Protein AF-A0AAD9D9K3-F1 (afdb_monomer)

Sequence (260 aa):
MKSMFNKASSFNGDISSWNTSAVTDMSYMFFGASTFNQDLSKWNTSAVTTMRAMFDEASSFDGKISSWNTSAVTDMSWMFYNASSFAQEDLSRWDTSAVKTMVSMFNEASSFDGDISSWNTSAVTDMRWMFYGALSFAQEDLSRWDTSSVTTMYAMFNKASSFDGNISSWNTSAVTDMNGMFEKASSFNQEGVLKWDISAVIDMKDMFKGAALFNQDLCAWKDKFPYSNATDIFVDSGCTFQGDPQIGQGRPFCASSCTK

Foldseek 3Di:
DALCCQLVCCDADDPCPDAQQQPAELASPCANVQQHAEANLNYACQNHAELHLNCQNVQQYQHDDLNYECQNYAYLANNCHNNQNHAAAENLSYACQNHAEQHLNCQNVQNYAHDPLNYECQNYAEQASNCHNNCNHAAAENLNYECQNHAELHLNCQLVQNYAHDPLNYECQNYAYQASNCQLVQCHADQSCLNYDLQNHQACDSNCALNAAHQYQNLSCLVRDNQVHHAQPQHNYVQPDRHDDDPPPQDTPSDPGSDD

Structure (mmCIF, N/CA/C/O backbone):
data_AF-A0AAD9D9K3-F1
#
_entry.id   AF-A0AAD9D9K3-F1
#
loop_
_atom_site.group_PDB
_atom_site.id
_atom_site.type_symbol
_atom_site.label_atom_id
_atom_site.label_alt_id
_atom_site.label_comp_id
_atom_site.label_asym_id
_atom_site.label_entity_id
_atom_site.label_seq_id
_atom_site.pdbx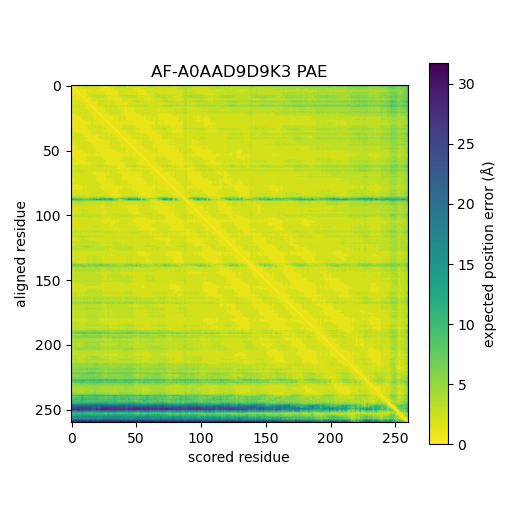_PDB_ins_code
_atom_site.Cartn_x
_atom_site.Cartn_y
_atom_site.Cartn_z
_atom_site.occupancy
_atom_site.B_iso_or_equiv
_atom_site.auth_seq_id
_atom_site.auth_comp_id
_atom_site.auth_asym_id
_atom_site.auth_atom_id
_atom_site.pdbx_PDB_model_num
ATOM 1 N N . MET A 1 1 ? 11.644 -10.575 -19.224 1.00 96.19 1 MET A N 1
ATOM 2 C CA . MET A 1 1 ? 12.944 -10.179 -18.642 1.00 96.19 1 MET A CA 1
ATOM 3 C C . MET A 1 1 ? 13.021 -10.564 -17.160 1.00 96.19 1 MET A C 1
ATOM 5 O O . MET A 1 1 ? 13.551 -9.817 -16.348 1.00 96.19 1 MET A O 1
ATOM 9 N N . LYS A 1 2 ? 12.540 -11.760 -16.800 1.00 98.06 2 LYS A N 1
ATOM 10 C CA . LYS A 1 2 ? 12.557 -12.250 -15.420 1.00 98.06 2 LYS A CA 1
ATOM 11 C C . LYS A 1 2 ? 13.991 -12.411 -14.905 1.00 98.06 2 LYS A C 1
ATOM 13 O O . LYS A 1 2 ? 14.821 -12.989 -15.603 1.00 98.06 2 LYS A O 1
ATOM 18 N N . SER A 1 3 ? 14.256 -11.926 -13.693 1.00 98.50 3 SER A N 1
ATOM 19 C CA . SER A 1 3 ? 15.516 -12.114 -12.952 1.00 98.50 3 SER A CA 1
ATOM 20 C C . SER A 1 3 ? 16.805 -11.642 -13.647 1.00 98.50 3 SER A C 1
ATOM 22 O O . SER A 1 3 ? 17.888 -12.076 -13.263 1.00 98.50 3 SER A O 1
ATOM 24 N N . MET A 1 4 ? 16.726 -10.771 -14.657 1.00 98.19 4 MET A N 1
ATOM 25 C CA . MET A 1 4 ? 17.865 -10.452 -15.532 1.00 98.19 4 MET A CA 1
ATOM 26 C C . MET A 1 4 ? 19.082 -9.848 -14.809 1.00 98.19 4 MET A C 1
ATOM 28 O O . MET A 1 4 ? 20.213 -10.177 -15.155 1.00 98.19 4 MET A O 1
ATOM 32 N N . PHE A 1 5 ? 18.851 -9.003 -13.803 1.00 98.38 5 PHE A N 1
ATOM 33 C CA . PHE A 1 5 ? 19.865 -8.355 -12.963 1.00 98.38 5 PHE A CA 1
ATOM 34 C C . PHE A 1 5 ? 19.717 -8.745 -11.484 1.00 98.38 5 PHE A C 1
ATOM 36 O O . PHE A 1 5 ? 20.091 -7.987 -10.589 1.00 98.38 5 PHE A O 1
ATOM 43 N N . ASN A 1 6 ? 19.178 -9.936 -11.211 1.00 98.38 6 ASN A N 1
ATOM 44 C CA . ASN A 1 6 ? 19.013 -10.435 -9.849 1.00 98.38 6 ASN A CA 1
ATOM 45 C C . ASN A 1 6 ? 20.373 -10.504 -9.126 1.00 98.38 6 ASN A C 1
ATOM 47 O O . ASN A 1 6 ? 21.318 -11.124 -9.617 1.00 98.38 6 ASN A O 1
ATOM 51 N N . LYS A 1 7 ? 20.458 -9.850 -7.965 1.00 98.44 7 LYS A N 1
ATOM 52 C CA . LYS A 1 7 ? 21.636 -9.677 -7.105 1.00 98.44 7 LYS A CA 1
ATOM 53 C C . LYS A 1 7 ? 22.836 -9.042 -7.804 1.00 98.44 7 LYS A C 1
ATOM 55 O O . LYS A 1 7 ? 23.962 -9.148 -7.317 1.00 98.44 7 LYS A O 1
ATOM 60 N N . ALA A 1 8 ? 22.620 -8.342 -8.918 1.00 98.50 8 ALA A N 1
ATOM 61 C CA . ALA A 1 8 ? 23.649 -7.539 -9.561 1.00 98.50 8 ALA A CA 1
ATOM 62 C C . ALA A 1 8 ? 23.832 -6.224 -8.781 1.00 98.50 8 ALA A C 1
ATOM 64 O O . ALA A 1 8 ? 23.497 -5.147 -9.263 1.00 98.50 8 ALA A O 1
ATOM 65 N N . SER A 1 9 ? 24.338 -6.318 -7.549 1.00 98.06 9 SER A N 1
ATOM 66 C CA . SER A 1 9 ? 24.329 -5.233 -6.555 1.00 98.06 9 SER A CA 1
ATOM 67 C C . SER A 1 9 ? 25.019 -3.946 -7.006 1.00 98.06 9 SER A C 1
ATOM 69 O O . SER A 1 9 ? 24.643 -2.876 -6.539 1.00 98.06 9 SER A O 1
ATOM 71 N N . SER A 1 10 ? 25.995 -4.043 -7.916 1.00 98.31 10 SER A N 1
ATOM 72 C CA . SER A 1 10 ? 26.726 -2.909 -8.507 1.00 98.31 10 SER A CA 1
ATOM 73 C C . SER A 1 10 ? 26.206 -2.472 -9.883 1.00 98.31 10 SER A C 1
ATOM 75 O O . SER A 1 10 ? 26.813 -1.614 -10.525 1.00 98.31 10 SER A O 1
ATOM 77 N N . PHE A 1 11 ? 25.142 -3.094 -10.400 1.00 98.38 11 PHE A N 1
ATOM 78 C CA . PHE A 1 11 ? 24.604 -2.746 -11.709 1.00 98.38 11 PHE A CA 1
ATOM 79 C C . PHE A 1 11 ? 23.883 -1.395 -11.654 1.00 98.38 11 PHE A C 1
ATOM 81 O O . PHE A 1 11 ? 22.986 -1.181 -10.844 1.00 98.38 11 PHE A O 1
ATOM 88 N N . ASN A 1 12 ? 24.275 -0.488 -12.547 1.00 98.25 12 ASN A N 1
ATOM 89 C CA . ASN A 1 12 ? 23.604 0.790 -12.783 1.00 98.25 12 ASN A CA 1
ATOM 90 C C . ASN A 1 12 ? 23.826 1.262 -14.235 1.00 98.25 12 ASN A C 1
ATOM 92 O O . ASN A 1 12 ? 24.044 2.441 -14.496 1.00 98.25 12 ASN A O 1
ATOM 96 N N . GLY A 1 13 ? 23.900 0.315 -15.176 1.00 97.75 13 GLY A N 1
ATOM 97 C CA . GLY A 1 13 ? 24.132 0.627 -16.587 1.00 97.75 13 GLY A CA 1
ATOM 98 C C . GLY A 1 13 ? 22.883 1.208 -17.246 1.00 97.75 13 GLY A C 1
ATOM 99 O O . GLY A 1 13 ? 21.774 0.782 -16.932 1.00 97.75 13 GLY A O 1
ATOM 100 N N . ASP A 1 14 ? 23.064 2.140 -18.183 1.00 97.56 14 ASP A N 1
ATOM 101 C CA . ASP A 1 14 ? 21.954 2.712 -18.950 1.00 97.56 14 ASP A CA 1
ATOM 102 C C . ASP A 1 14 ? 21.282 1.642 -19.827 1.00 97.56 14 ASP A C 1
ATOM 104 O O . ASP A 1 14 ? 21.901 1.013 -20.689 1.00 97.56 14 ASP A O 1
ATOM 108 N N . ILE A 1 15 ? 19.986 1.457 -19.590 1.00 97.88 15 ILE A N 1
ATOM 109 C CA . ILE A 1 15 ? 19.092 0.537 -20.304 1.00 97.88 15 ILE A CA 1
ATOM 110 C C . ILE A 1 15 ? 17.822 1.250 -20.789 1.00 97.88 15 ILE A C 1
ATOM 112 O O . ILE A 1 15 ? 16.848 0.612 -21.196 1.00 97.88 15 ILE A O 1
ATOM 116 N N . SER A 1 16 ? 17.820 2.584 -20.776 1.00 96.19 16 SER A N 1
ATOM 117 C CA . SER A 1 16 ? 16.665 3.415 -21.137 1.00 96.19 16 SER A CA 1
ATOM 118 C C . SER A 1 16 ? 16.226 3.240 -22.599 1.00 96.19 16 SER A C 1
ATOM 120 O O . SER A 1 16 ? 15.086 3.544 -22.948 1.00 96.19 16 SER A O 1
ATOM 122 N N . SER A 1 17 ? 17.116 2.736 -23.462 1.00 97.12 17 SER A N 1
ATOM 123 C CA . SER A 1 17 ? 16.888 2.523 -24.900 1.00 97.12 17 SER A CA 1
ATOM 124 C C . SER A 1 17 ? 16.390 1.123 -25.271 1.00 97.12 17 SER A C 1
ATOM 126 O O . SER A 1 17 ? 16.149 0.846 -26.448 1.00 97.12 17 SER A O 1
ATOM 128 N N . TRP A 1 18 ? 16.249 0.219 -24.302 1.00 98.19 18 TRP A N 1
ATOM 129 C CA . TRP A 1 18 ? 15.828 -1.151 -24.578 1.00 98.19 18 TRP A CA 1
ATOM 130 C C . TRP A 1 18 ? 14.388 -1.215 -25.092 1.00 98.19 18 TRP A C 1
ATOM 132 O O . TRP A 1 18 ? 13.487 -0.560 -24.571 1.00 98.19 18 TRP A O 1
ATOM 142 N N . ASN A 1 19 ? 14.150 -2.068 -26.091 1.00 98.25 19 ASN A N 1
ATOM 143 C CA . ASN A 1 19 ? 12.798 -2.362 -26.550 1.00 98.25 19 ASN A CA 1
ATOM 144 C C . ASN A 1 19 ? 12.145 -3.407 -25.633 1.00 98.25 19 ASN A C 1
ATOM 146 O O . ASN A 1 19 ? 12.460 -4.595 -25.710 1.00 98.25 19 ASN A O 1
ATOM 150 N N . THR A 1 20 ? 11.208 -2.963 -24.796 1.00 98.50 20 THR A N 1
ATOM 151 C CA . THR A 1 20 ? 10.484 -3.807 -23.831 1.00 98.50 20 THR A CA 1
ATOM 152 C C . THR A 1 20 ? 9.063 -4.184 -24.263 1.00 98.50 20 THR A C 1
ATOM 154 O O . THR A 1 20 ? 8.382 -4.898 -23.537 1.00 98.50 20 THR A O 1
ATOM 157 N N . SER A 1 21 ? 8.630 -3.803 -25.473 1.00 98.44 21 SER A N 1
ATOM 158 C CA . SER A 1 21 ? 7.233 -3.950 -25.935 1.00 98.44 21 SER A CA 1
ATOM 159 C C . SER A 1 21 ? 6.679 -5.382 -25.960 1.00 98.44 21 SER A C 1
ATOM 161 O O . SER A 1 21 ? 5.469 -5.563 -25.880 1.00 98.44 21 SER A O 1
ATOM 163 N N . ALA A 1 22 ? 7.544 -6.395 -26.065 1.00 98.50 22 ALA A N 1
ATOM 164 C CA . ALA A 1 22 ? 7.155 -7.808 -26.067 1.00 98.50 22 ALA A CA 1
ATOM 165 C C . ALA A 1 22 ? 7.330 -8.494 -24.698 1.00 98.50 22 ALA A C 1
ATOM 167 O O . ALA A 1 22 ? 7.137 -9.704 -24.579 1.00 98.50 22 ALA A O 1
ATOM 168 N N . VAL A 1 23 ? 7.762 -7.760 -23.670 1.00 98.75 23 VAL A N 1
ATOM 169 C CA . VAL A 1 23 ? 8.043 -8.330 -22.352 1.00 98.75 23 VAL A CA 1
ATOM 170 C C . VAL A 1 23 ? 6.742 -8.511 -21.584 1.00 98.75 23 VAL A C 1
ATOM 172 O O . VAL A 1 23 ? 6.029 -7.547 -21.338 1.00 98.75 23 VAL A O 1
ATOM 175 N N . THR A 1 24 ? 6.476 -9.744 -21.157 1.00 98.69 24 THR A N 1
ATOM 176 C CA . THR A 1 24 ? 5.296 -10.085 -20.347 1.00 98.69 24 THR A CA 1
ATOM 177 C C . THR A 1 24 ? 5.617 -10.304 -18.867 1.00 98.69 24 THR A C 1
ATOM 179 O O . THR A 1 24 ? 4.770 -10.093 -18.009 1.00 98.69 24 THR A O 1
ATOM 182 N N . ASP A 1 25 ? 6.852 -10.682 -18.537 1.00 98.88 25 ASP A N 1
ATOM 183 C CA . ASP A 1 25 ? 7.286 -10.977 -17.166 1.00 98.88 25 ASP A CA 1
ATOM 184 C C . ASP A 1 25 ? 8.545 -10.169 -16.821 1.00 98.88 25 ASP A C 1
ATOM 186 O O . ASP A 1 25 ? 9.600 -10.347 -17.452 1.00 98.88 25 ASP A O 1
ATOM 190 N N . MET A 1 26 ? 8.427 -9.276 -15.834 1.00 98.81 26 MET A N 1
ATOM 191 C CA . MET A 1 26 ? 9.526 -8.482 -15.265 1.00 98.81 26 MET A CA 1
ATOM 192 C C . MET A 1 26 ? 9.857 -8.885 -13.820 1.00 98.81 26 MET A C 1
ATOM 194 O O . MET A 1 26 ? 10.595 -8.181 -13.130 1.00 98.81 26 MET A O 1
ATOM 198 N N . SER A 1 27 ? 9.350 -10.031 -13.356 1.00 98.88 27 SER A N 1
ATOM 199 C CA . SER A 1 27 ? 9.531 -10.467 -11.974 1.00 98.88 27 SER A CA 1
ATOM 200 C C . SER A 1 27 ? 11.010 -10.566 -11.613 1.00 98.88 27 SER A C 1
ATOM 202 O O . SER A 1 27 ? 11.812 -11.109 -12.382 1.00 98.88 27 SER A O 1
ATOM 204 N N . TYR A 1 28 ? 11.374 -10.094 -10.422 1.00 98.88 28 TYR A N 1
ATOM 205 C CA . TYR A 1 28 ? 12.732 -10.158 -9.875 1.00 98.88 28 TYR A CA 1
ATOM 206 C C . TYR A 1 28 ? 13.821 -9.502 -10.739 1.00 98.88 28 TYR A C 1
ATOM 208 O O . TYR A 1 28 ? 14.999 -9.800 -10.531 1.00 98.88 28 TYR A O 1
ATOM 216 N N . MET A 1 29 ? 13.471 -8.681 -11.740 1.00 98.75 29 MET A N 1
ATOM 217 C CA . MET A 1 29 ? 14.437 -8.193 -12.731 1.00 98.75 29 MET A CA 1
ATOM 218 C C . MET A 1 29 ? 15.617 -7.460 -12.088 1.00 98.75 29 MET A C 1
ATOM 220 O O . MET A 1 29 ? 16.742 -7.717 -12.502 1.00 98.75 29 MET A O 1
ATOM 224 N N . PHE A 1 30 ? 15.372 -6.638 -11.066 1.00 98.88 30 PHE A N 1
ATOM 225 C CA . PHE A 1 30 ? 16.373 -5.882 -10.305 1.00 98.88 30 PHE A CA 1
ATOM 226 C C . PHE A 1 30 ? 16.404 -6.269 -8.821 1.00 98.88 30 PHE A C 1
ATOM 228 O O . PHE A 1 30 ? 16.898 -5.498 -8.003 1.00 98.88 30 PHE A O 1
ATOM 235 N N . PHE A 1 31 ? 15.909 -7.463 -8.470 1.00 98.81 31 PHE A N 1
ATOM 236 C CA . PHE A 1 31 ? 15.956 -7.964 -7.093 1.00 98.81 31 PHE A CA 1
ATOM 237 C C . PHE A 1 31 ? 17.394 -7.874 -6.557 1.00 98.81 31 PHE A C 1
ATOM 239 O O . PHE A 1 31 ? 18.284 -8.464 -7.164 1.00 98.81 31 PHE A O 1
ATOM 246 N N . GLY A 1 32 ? 17.651 -7.155 -5.466 1.00 98.75 32 GLY A N 1
ATOM 247 C CA . GLY A 1 32 ? 18.980 -6.984 -4.869 1.00 98.75 32 GLY A CA 1
ATOM 248 C C . GLY A 1 32 ? 19.992 -6.203 -5.723 1.00 98.75 32 GLY A C 1
ATOM 249 O O . GLY A 1 32 ? 21.194 -6.255 -5.449 1.00 98.75 32 GLY A O 1
ATOM 250 N N . ALA A 1 33 ? 19.558 -5.495 -6.772 1.00 98.62 33 ALA A N 1
ATOM 251 C CA . ALA A 1 33 ? 20.408 -4.589 -7.547 1.00 98.62 33 ALA A CA 1
ATOM 252 C C . ALA A 1 33 ? 20.551 -3.244 -6.811 1.00 98.62 33 ALA A C 1
ATOM 254 O O . ALA A 1 33 ? 20.061 -2.210 -7.257 1.00 98.62 33 ALA A O 1
ATOM 255 N N . SER A 1 34 ? 21.206 -3.271 -5.648 1.00 98.38 34 SER A N 1
ATOM 256 C CA . SER A 1 34 ? 21.187 -2.192 -4.649 1.00 98.38 34 SER A CA 1
ATOM 257 C C . SER A 1 34 ? 21.565 -0.797 -5.162 1.00 98.38 34 SER A C 1
ATOM 259 O O . SER A 1 34 ? 21.052 0.180 -4.630 1.00 98.38 34 SER A O 1
ATOM 261 N N . THR A 1 35 ? 22.434 -0.681 -6.178 1.00 98.56 35 THR A N 1
ATOM 262 C CA . THR A 1 35 ? 22.858 0.615 -6.753 1.00 98.56 35 THR A CA 1
ATOM 263 C C . THR A 1 35 ? 22.043 1.073 -7.963 1.00 98.56 35 THR A C 1
ATOM 265 O O . THR A 1 35 ? 22.339 2.127 -8.527 1.00 98.56 35 THR A O 1
ATOM 268 N N . PHE A 1 36 ? 21.091 0.269 -8.437 1.00 98.69 36 PHE A N 1
ATOM 269 C CA . PHE A 1 36 ? 20.372 0.550 -9.674 1.00 98.69 36 PHE A CA 1
ATOM 270 C C . PHE A 1 36 ? 19.420 1.739 -9.498 1.00 98.69 36 PHE A C 1
ATOM 272 O O . PHE A 1 36 ? 18.542 1.707 -8.643 1.00 98.69 36 PHE A O 1
ATOM 279 N N . ASN A 1 37 ? 19.578 2.779 -10.321 1.00 98.44 37 ASN A N 1
ATOM 280 C CA . ASN A 1 37 ? 18.745 3.983 -10.278 1.00 98.44 37 ASN A CA 1
ATOM 281 C C . ASN A 1 37 ? 18.664 4.672 -11.654 1.00 98.44 37 ASN A C 1
ATOM 283 O O . ASN A 1 37 ? 19.085 5.817 -11.827 1.00 98.44 37 ASN A O 1
ATOM 287 N N . GLN A 1 38 ? 18.211 3.941 -12.673 1.00 97.94 38 GLN A N 1
ATOM 288 C CA . GLN A 1 38 ? 18.092 4.471 -14.035 1.00 97.94 38 GLN A CA 1
ATOM 289 C C . GLN A 1 38 ? 16.681 4.983 -14.337 1.00 97.94 38 GLN A C 1
ATOM 291 O O . GLN A 1 38 ? 15.695 4.474 -13.811 1.00 97.94 38 GLN A O 1
ATOM 296 N N . ASP A 1 39 ? 16.583 5.954 -15.249 1.00 97.56 39 ASP A N 1
ATOM 297 C CA . ASP A 1 39 ? 15.311 6.409 -15.818 1.00 97.56 39 ASP A CA 1
ATOM 298 C C . ASP A 1 39 ? 14.732 5.332 -16.754 1.00 97.56 39 ASP A C 1
ATOM 300 O O . ASP A 1 39 ? 15.344 4.969 -17.764 1.00 97.56 39 ASP A O 1
ATOM 304 N N . LEU A 1 40 ? 13.536 4.835 -16.422 1.00 97.88 40 LEU A N 1
ATOM 305 C CA . LEU A 1 40 ? 12.828 3.793 -17.168 1.00 97.88 40 LEU A CA 1
ATOM 306 C C . LEU A 1 40 ? 11.550 4.313 -17.842 1.00 97.88 40 LEU A C 1
ATOM 308 O O . LEU A 1 40 ? 10.724 3.524 -18.306 1.00 97.88 40 LEU A O 1
ATOM 312 N N . SER A 1 41 ? 11.388 5.633 -17.953 1.00 97.31 41 SER A N 1
ATOM 313 C CA . SER A 1 41 ? 10.173 6.270 -18.478 1.00 97.31 41 SER A CA 1
ATOM 314 C C . SER A 1 41 ? 9.874 5.936 -19.945 1.00 97.31 41 SER A C 1
ATOM 316 O O . SER A 1 41 ? 8.731 6.062 -20.391 1.00 97.31 41 SER A O 1
ATOM 318 N N . LYS A 1 42 ? 10.890 5.498 -20.702 1.00 98.31 42 LYS A N 1
ATOM 319 C CA . LYS A 1 42 ? 10.789 5.103 -22.119 1.00 98.31 42 LYS A CA 1
ATOM 320 C C . LYS A 1 42 ? 10.381 3.646 -22.330 1.00 98.31 42 LYS A C 1
ATOM 322 O O . LYS A 1 42 ? 10.148 3.243 -23.470 1.00 98.31 42 LYS A O 1
ATOM 327 N N . TRP A 1 43 ? 10.332 2.840 -21.274 1.00 98.56 43 TRP A N 1
ATOM 328 C CA . TRP A 1 43 ? 9.961 1.438 -21.399 1.00 98.56 43 TRP A CA 1
ATOM 329 C C . TRP A 1 43 ? 8.475 1.286 -21.718 1.00 98.56 43 TRP A C 1
ATOM 331 O O . TRP A 1 43 ? 7.619 1.943 -21.132 1.00 98.56 43 TRP A O 1
ATOM 341 N N . ASN A 1 44 ? 8.165 0.372 -22.636 1.00 98.62 44 ASN A N 1
ATOM 342 C CA . ASN A 1 44 ? 6.797 -0.021 -22.930 1.00 98.62 44 ASN A CA 1
ATOM 343 C C . ASN A 1 44 ? 6.424 -1.243 -22.084 1.00 98.62 44 ASN A C 1
ATOM 345 O O . ASN A 1 44 ? 6.845 -2.358 -22.380 1.00 98.62 44 ASN A O 1
ATOM 349 N N . THR A 1 45 ? 5.604 -1.024 -21.058 1.00 98.69 45 THR A N 1
ATOM 350 C CA . THR A 1 45 ? 5.139 -2.066 -20.131 1.00 98.69 45 THR A CA 1
ATOM 351 C C . THR A 1 45 ? 3.742 -2.602 -20.456 1.00 98.69 45 THR A C 1
ATOM 353 O O . THR A 1 45 ? 3.225 -3.414 -19.701 1.00 98.69 45 THR A O 1
ATOM 356 N N . SER A 1 46 ? 3.123 -2.197 -21.572 1.00 98.69 46 SER A N 1
ATOM 357 C CA . SER A 1 46 ? 1.718 -2.539 -21.881 1.00 98.69 46 SER A CA 1
ATOM 358 C C . SER A 1 46 ? 1.431 -4.041 -22.012 1.00 98.69 46 SER A C 1
ATOM 360 O O . SER A 1 46 ? 0.287 -4.455 -21.851 1.00 98.69 46 SER A O 1
ATOM 362 N N . ALA A 1 47 ? 2.453 -4.857 -22.287 1.00 98.75 47 ALA A N 1
ATOM 363 C CA . ALA A 1 47 ? 2.347 -6.314 -22.354 1.00 98.75 47 ALA A CA 1
ATOM 364 C C . ALA A 1 47 ? 2.693 -7.022 -21.028 1.00 98.75 47 ALA A C 1
ATOM 366 O O . ALA A 1 47 ? 2.531 -8.239 -20.933 1.00 98.75 47 ALA A O 1
ATOM 367 N N . VAL A 1 48 ? 3.189 -6.297 -20.019 1.00 98.88 48 VAL A N 1
ATOM 368 C CA . VAL A 1 48 ? 3.674 -6.875 -18.760 1.00 98.88 48 VAL A CA 1
ATOM 369 C C . VAL A 1 48 ? 2.495 -7.316 -17.902 1.00 98.88 48 VAL A C 1
ATOM 371 O O . VAL A 1 48 ? 1.632 -6.518 -17.556 1.00 98.88 48 VAL A O 1
ATOM 374 N N . THR A 1 49 ? 2.488 -8.588 -17.512 1.00 98.75 49 THR A N 1
ATOM 375 C CA . THR A 1 49 ? 1.444 -9.192 -16.677 1.00 98.75 49 THR A CA 1
ATOM 376 C C . THR A 1 49 ? 1.869 -9.388 -15.223 1.00 98.75 49 THR A C 1
ATOM 378 O O . THR A 1 49 ? 1.021 -9.620 -14.360 1.00 98.75 49 THR A O 1
ATOM 381 N N . THR A 1 50 ? 3.169 -9.310 -14.922 1.00 98.75 50 THR A N 1
ATOM 382 C CA . THR A 1 50 ? 3.698 -9.420 -13.555 1.00 98.75 50 THR A CA 1
ATOM 383 C C . THR A 1 50 ? 4.959 -8.576 -13.355 1.00 98.75 50 THR A C 1
ATOM 385 O O . THR A 1 50 ? 5.867 -8.568 -14.193 1.00 98.75 50 THR A O 1
ATOM 388 N N . MET A 1 51 ? 4.991 -7.870 -12.222 1.00 98.81 51 MET A N 1
ATOM 389 C CA . MET A 1 51 ? 6.106 -7.041 -11.745 1.00 98.81 51 MET A CA 1
ATOM 390 C C . MET A 1 51 ? 6.579 -7.495 -10.353 1.00 98.81 51 MET A C 1
ATOM 392 O O . MET A 1 51 ? 7.203 -6.736 -9.611 1.00 98.81 51 MET A O 1
ATOM 396 N N . ARG A 1 52 ? 6.281 -8.750 -9.992 1.00 98.88 52 ARG A N 1
ATOM 397 C CA . ARG A 1 52 ? 6.572 -9.324 -8.676 1.00 98.88 52 ARG A CA 1
ATOM 398 C C . ARG A 1 52 ? 8.042 -9.134 -8.299 1.00 98.88 52 ARG A C 1
ATOM 400 O O . ARG A 1 52 ? 8.925 -9.606 -9.016 1.00 98.88 52 ARG A O 1
ATOM 407 N N . ALA A 1 53 ? 8.297 -8.501 -7.156 1.00 98.88 53 ALA A N 1
ATOM 408 C CA . ALA A 1 53 ? 9.642 -8.277 -6.622 1.00 98.88 53 ALA A CA 1
ATOM 409 C C . ALA A 1 53 ? 10.626 -7.626 -7.617 1.00 98.88 53 ALA A C 1
ATOM 411 O O . ALA A 1 53 ? 11.823 -7.909 -7.588 1.00 98.88 53 ALA A O 1
ATOM 412 N N . MET A 1 54 ? 10.138 -6.810 -8.561 1.00 98.88 54 MET A N 1
ATOM 413 C CA . MET A 1 54 ? 10.981 -6.249 -9.620 1.00 98.88 54 MET A CA 1
ATOM 414 C C . MET A 1 54 ? 12.131 -5.395 -9.069 1.00 98.88 54 MET A C 1
ATOM 416 O O . MET A 1 54 ? 13.236 -5.526 -9.589 1.00 98.88 54 MET A O 1
ATOM 420 N N . PHE A 1 55 ? 11.887 -4.594 -8.027 1.00 98.88 55 PHE A N 1
ATOM 421 C CA . PHE A 1 55 ? 12.846 -3.706 -7.351 1.00 98.88 55 PHE A CA 1
ATOM 422 C C . PHE A 1 55 ? 13.021 -4.040 -5.863 1.00 98.88 55 PHE A C 1
ATOM 424 O O . PHE A 1 55 ? 13.461 -3.205 -5.077 1.00 98.88 55 PHE A O 1
ATOM 431 N N . ASP A 1 56 ? 12.681 -5.262 -5.472 1.00 98.88 56 ASP A N 1
ATOM 432 C CA . ASP A 1 56 ? 12.912 -5.764 -4.120 1.00 98.88 56 ASP A CA 1
ATOM 433 C C . ASP A 1 56 ? 14.415 -5.682 -3.777 1.00 98.88 56 ASP A C 1
ATOM 435 O O . ASP A 1 56 ? 15.257 -6.068 -4.586 1.00 98.88 56 ASP A O 1
ATOM 439 N N . GLU A 1 57 ? 14.770 -5.111 -2.627 1.00 98.81 57 GLU A N 1
ATOM 440 C CA . GLU A 1 57 ? 16.141 -4.802 -2.188 1.00 98.81 57 GLU A CA 1
ATOM 441 C C . GLU A 1 57 ? 16.949 -3.892 -3.148 1.00 98.81 57 GLU A C 1
ATOM 443 O O . GLU A 1 57 ? 18.168 -3.745 -3.000 1.00 98.81 57 GLU A O 1
ATOM 448 N N . ALA A 1 58 ? 16.314 -3.228 -4.123 1.00 98.62 58 ALA A N 1
ATOM 449 C CA . ALA A 1 58 ? 16.954 -2.204 -4.953 1.00 98.62 58 ALA A CA 1
ATOM 450 C C . ALA A 1 58 ? 17.012 -0.868 -4.188 1.00 98.62 58 ALA A C 1
ATOM 452 O O . ALA A 1 58 ? 16.365 0.113 -4.544 1.00 98.62 58 ALA A O 1
ATOM 453 N N . SER A 1 59 ? 17.780 -0.843 -3.096 1.00 98.50 59 SER A N 1
ATOM 454 C CA . SER A 1 59 ? 17.745 0.205 -2.064 1.00 98.50 59 SER A CA 1
ATOM 455 C C . SER A 1 59 ? 17.912 1.642 -2.569 1.00 98.50 59 SER A C 1
ATOM 457 O O . SER A 1 59 ? 17.359 2.549 -1.956 1.00 98.50 59 SER A O 1
ATOM 459 N N . SER A 1 60 ? 18.669 1.861 -3.653 1.00 98.69 60 SER A N 1
ATOM 460 C CA . SER A 1 60 ? 18.906 3.188 -4.248 1.00 98.69 60 SER A CA 1
ATOM 461 C C . SER A 1 60 ? 17.937 3.566 -5.373 1.00 98.69 60 SER A C 1
ATOM 463 O O . SER A 1 60 ? 18.110 4.628 -5.971 1.00 98.69 60 SER A O 1
ATOM 465 N N . PHE A 1 61 ? 16.970 2.711 -5.712 1.00 98.69 61 PHE A N 1
ATOM 466 C CA . PHE A 1 61 ? 16.094 2.939 -6.853 1.00 98.69 61 PHE A CA 1
ATOM 467 C C . PHE A 1 61 ? 15.071 4.047 -6.578 1.00 98.69 61 PHE A C 1
ATOM 469 O O . PHE A 1 61 ? 14.233 3.921 -5.692 1.00 98.69 61 PHE A O 1
ATOM 476 N N . ASP A 1 62 ? 15.108 5.091 -7.403 1.00 98.38 62 ASP A N 1
ATOM 477 C CA . ASP A 1 62 ? 14.103 6.154 -7.527 1.00 98.38 62 ASP A CA 1
ATOM 478 C C . ASP A 1 62 ? 13.940 6.560 -9.010 1.00 98.38 62 ASP A C 1
ATOM 480 O O . ASP A 1 62 ? 13.755 7.718 -9.394 1.00 98.38 62 ASP A O 1
ATOM 484 N N . GLY A 1 63 ? 14.096 5.576 -9.898 1.00 96.19 63 GLY A N 1
ATOM 485 C CA . GLY A 1 63 ? 14.013 5.780 -11.337 1.00 96.19 63 GLY A CA 1
ATOM 486 C C . GLY A 1 63 ? 12.597 6.153 -11.770 1.00 96.19 63 GLY A C 1
ATOM 487 O O . GLY A 1 63 ? 11.616 5.624 -11.252 1.00 96.19 63 GLY A O 1
ATOM 488 N N . LYS A 1 64 ? 12.472 7.030 -12.773 1.00 97.06 64 LYS A N 1
ATOM 489 C CA . LYS A 1 64 ? 11.163 7.467 -13.288 1.00 97.06 64 LYS A CA 1
ATOM 490 C C . LYS A 1 64 ? 10.385 6.306 -13.907 1.00 97.06 64 LYS A C 1
ATOM 492 O O . LYS A 1 64 ? 10.826 5.731 -14.905 1.00 97.06 64 LYS A O 1
ATOM 497 N N . ILE A 1 65 ? 9.202 6.032 -13.355 1.00 98.12 65 ILE A N 1
ATOM 498 C CA . ILE A 1 65 ? 8.300 4.944 -13.788 1.00 98.12 65 ILE A CA 1
ATOM 499 C C . ILE A 1 65 ? 6.822 5.359 -13.885 1.00 98.12 65 ILE A C 1
ATOM 501 O O . ILE A 1 65 ? 5.964 4.548 -14.237 1.00 98.12 65 ILE A O 1
ATOM 505 N N . SER A 1 66 ? 6.499 6.627 -13.626 1.00 96.94 66 SER A N 1
ATOM 506 C CA . SER A 1 66 ? 5.116 7.136 -13.635 1.00 96.94 66 SER A CA 1
ATOM 507 C C . SER A 1 66 ? 4.414 7.038 -15.001 1.00 96.94 66 SER A C 1
ATOM 509 O O . SER A 1 66 ? 3.188 7.077 -15.078 1.00 96.94 66 SER A O 1
ATOM 511 N N . SER A 1 67 ? 5.170 6.881 -16.095 1.00 97.00 67 SER A N 1
ATOM 512 C CA . SER A 1 67 ? 4.646 6.725 -17.461 1.00 97.00 67 SER A CA 1
ATOM 513 C C . SER A 1 67 ? 4.249 5.293 -17.833 1.00 97.00 67 SER A C 1
ATOM 515 O O . SER A 1 67 ? 3.738 5.076 -18.934 1.00 97.00 67 SER A O 1
ATOM 517 N N . TRP A 1 68 ? 4.511 4.311 -16.970 1.00 98.50 68 TRP A N 1
ATOM 518 C CA . TRP A 1 68 ? 4.245 2.909 -17.273 1.00 98.50 68 TRP A CA 1
ATOM 519 C C . TRP A 1 68 ? 2.752 2.623 -17.442 1.00 98.50 68 TRP A C 1
ATOM 521 O O . TRP A 1 68 ? 1.902 3.132 -16.717 1.00 98.50 68 TRP A O 1
ATOM 531 N N . ASN A 1 69 ? 2.439 1.756 -18.404 1.00 98.62 69 ASN A N 1
ATOM 532 C CA . ASN A 1 69 ? 1.113 1.173 -18.548 1.00 98.62 69 ASN A CA 1
ATOM 533 C C . ASN A 1 69 ? 1.068 -0.131 -17.744 1.00 98.62 69 ASN A C 1
ATOM 535 O O . ASN A 1 69 ? 1.751 -1.093 -18.099 1.00 98.62 69 ASN A O 1
ATOM 539 N N . THR A 1 70 ? 0.271 -0.155 -16.679 1.00 98.75 70 THR A N 1
ATOM 540 C CA . THR A 1 70 ? 0.121 -1.303 -15.773 1.00 98.75 70 THR A CA 1
ATOM 541 C C . THR A 1 70 ? -1.198 -2.060 -15.953 1.00 98.75 70 THR A C 1
ATOM 543 O O . THR A 1 70 ? -1.441 -3.007 -15.216 1.00 98.75 70 THR A O 1
ATOM 546 N N . SER A 1 71 ? -2.022 -1.711 -16.950 1.00 98.69 71 SER A N 1
ATOM 547 C CA . SER A 1 71 ? -3.382 -2.265 -17.133 1.00 98.69 71 SER A CA 1
ATOM 548 C C . SER A 1 71 ? -3.446 -3.792 -17.293 1.00 98.69 71 SER A C 1
ATOM 550 O O . SER A 1 71 ? -4.474 -4.403 -17.016 1.00 98.69 71 SER A O 1
ATOM 552 N N . ALA A 1 72 ? -2.352 -4.428 -17.726 1.00 98.75 72 ALA A N 1
ATOM 553 C CA . ALA A 1 72 ? -2.248 -5.882 -17.857 1.00 98.75 72 ALA A CA 1
ATOM 554 C C . ALA A 1 72 ? -1.639 -6.574 -16.619 1.00 98.75 72 ALA A C 1
ATOM 556 O O . ALA A 1 72 ? -1.637 -7.807 -16.546 1.00 98.75 72 ALA A O 1
ATOM 557 N N . VAL A 1 73 ? -1.106 -5.814 -15.656 1.00 98.88 73 VAL A N 1
ATOM 558 C CA . VAL A 1 73 ? -0.387 -6.345 -14.494 1.00 98.88 73 VAL A CA 1
ATOM 559 C C . VAL A 1 73 ? -1.372 -6.933 -13.492 1.00 98.88 73 VAL A C 1
ATOM 561 O O . VAL A 1 73 ? -2.327 -6.288 -13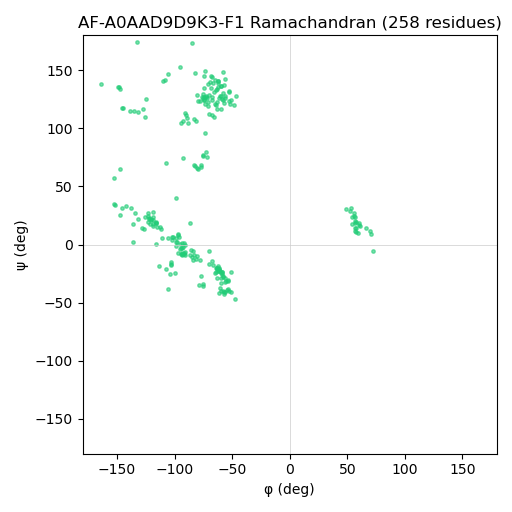.075 1.00 98.88 73 VAL A O 1
ATOM 564 N N . THR A 1 74 ? -1.103 -8.166 -13.068 1.00 98.50 74 THR A N 1
ATOM 565 C CA . THR A 1 74 ? -1.953 -8.903 -12.118 1.00 98.50 74 THR A CA 1
ATOM 566 C C . THR A 1 74 ? -1.286 -9.158 -10.765 1.00 98.50 74 THR A C 1
ATOM 568 O O . THR A 1 74 ? -1.983 -9.414 -9.785 1.00 98.50 74 THR A O 1
ATOM 571 N N . ASP A 1 75 ? 0.047 -9.065 -10.688 1.00 98.69 75 ASP A N 1
ATOM 572 C CA . ASP A 1 75 ? 0.838 -9.276 -9.469 1.00 98.69 75 ASP A CA 1
ATOM 573 C C . ASP A 1 75 ? 1.904 -8.176 -9.336 1.00 98.69 75 ASP A C 1
ATOM 575 O O . ASP A 1 75 ? 2.817 -8.087 -10.168 1.00 98.69 75 ASP A O 1
ATOM 579 N N . MET A 1 76 ? 1.766 -7.356 -8.287 1.00 98.62 76 MET A N 1
ATOM 580 C CA . MET A 1 76 ? 2.718 -6.314 -7.870 1.00 98.62 76 MET A CA 1
ATOM 581 C C . MET A 1 76 ? 3.338 -6.620 -6.496 1.00 98.62 76 MET A C 1
ATOM 583 O O . MET A 1 76 ? 3.940 -5.757 -5.856 1.00 98.62 76 MET A O 1
ATOM 587 N N . SER A 1 77 ? 3.199 -7.854 -6.016 1.00 98.75 77 SER A N 1
ATOM 588 C CA . SER A 1 77 ? 3.661 -8.230 -4.683 1.00 98.75 77 SER A CA 1
ATOM 589 C C . SER A 1 77 ? 5.183 -8.073 -4.569 1.00 98.75 77 SER A C 1
ATOM 591 O O . SER A 1 77 ? 5.923 -8.430 -5.493 1.00 98.75 77 SER A O 1
ATOM 593 N N . TRP A 1 78 ? 5.652 -7.556 -3.433 1.00 98.88 78 TRP A N 1
ATOM 594 C CA . TRP A 1 78 ? 7.060 -7.250 -3.132 1.00 98.88 78 TRP A CA 1
ATOM 595 C C . TRP A 1 78 ? 7.750 -6.271 -4.098 1.00 98.88 78 TRP A C 1
ATOM 597 O O . TRP A 1 78 ? 8.968 -6.148 -4.044 1.00 98.88 78 TRP A O 1
ATOM 607 N N . MET A 1 79 ? 7.035 -5.588 -5.005 1.00 98.81 79 MET A N 1
ATOM 608 C CA . MET A 1 79 ? 7.663 -4.840 -6.106 1.00 98.81 79 MET A CA 1
ATOM 609 C C . MET A 1 79 ? 8.737 -3.838 -5.654 1.00 98.81 79 MET A C 1
ATOM 611 O O . MET A 1 79 ? 9.757 -3.758 -6.332 1.00 98.81 79 MET A O 1
ATOM 615 N N . PHE A 1 80 ? 8.536 -3.152 -4.526 1.00 98.88 80 PHE A N 1
ATOM 616 C CA . PHE A 1 80 ? 9.460 -2.189 -3.912 1.00 98.88 80 PHE A CA 1
ATOM 617 C C . PHE A 1 80 ? 9.826 -2.568 -2.470 1.00 98.88 80 PHE A C 1
ATOM 619 O O . PHE A 1 80 ? 10.137 -1.700 -1.654 1.00 98.88 80 PHE A O 1
ATOM 626 N N . TYR A 1 81 ? 9.779 -3.861 -2.133 1.00 98.88 81 TYR A N 1
ATOM 627 C CA . TYR A 1 81 ? 10.181 -4.333 -0.810 1.00 98.88 81 TYR A CA 1
ATOM 628 C C . TYR A 1 81 ? 11.622 -3.887 -0.511 1.00 98.88 81 TYR A C 1
ATOM 630 O O . TYR A 1 81 ? 12.525 -4.135 -1.302 1.00 98.88 81 TYR A O 1
ATOM 638 N N . ASN A 1 82 ? 11.853 -3.205 0.609 1.00 98.69 82 ASN A N 1
ATOM 639 C CA . ASN A 1 82 ? 13.156 -2.688 1.029 1.00 98.69 82 ASN A CA 1
ATOM 640 C C . ASN A 1 82 ? 13.847 -1.762 -0.006 1.00 98.69 82 ASN A C 1
ATOM 642 O O . ASN A 1 82 ? 15.073 -1.610 -0.010 1.00 98.69 82 ASN A O 1
ATOM 646 N N . ALA A 1 83 ? 13.078 -1.121 -0.895 1.00 98.62 83 ALA A N 1
ATOM 647 C CA . ALA A 1 83 ? 13.561 -0.076 -1.798 1.00 98.62 83 ALA A CA 1
ATOM 648 C C . ALA A 1 83 ? 13.595 1.274 -1.058 1.00 98.62 83 ALA A C 1
ATOM 650 O O . ALA A 1 83 ? 12.805 2.177 -1.321 1.00 98.62 83 ALA A O 1
ATOM 651 N N . SER A 1 84 ? 14.492 1.396 -0.076 1.00 98.44 84 SER A N 1
ATOM 652 C CA . SER A 1 84 ? 14.473 2.470 0.929 1.00 98.44 84 SER A CA 1
ATOM 653 C C . SER A 1 84 ? 14.477 3.899 0.374 1.00 98.44 84 SER A C 1
ATOM 655 O O . SER A 1 84 ? 13.916 4.781 1.017 1.00 98.44 84 SER A O 1
ATOM 657 N N . SER A 1 85 ? 15.105 4.139 -0.786 1.00 98.56 85 SER A N 1
ATOM 658 C CA . SER A 1 85 ? 15.186 5.461 -1.431 1.00 98.56 85 SER A CA 1
ATOM 659 C C . SER A 1 85 ? 14.058 5.753 -2.424 1.00 98.56 85 SER A C 1
ATOM 661 O O . SER A 1 85 ? 14.056 6.835 -3.003 1.00 98.56 85 SER A O 1
ATOM 663 N N . PHE A 1 86 ? 13.126 4.823 -2.638 1.00 98.56 86 PHE A N 1
ATOM 664 C CA . PHE A 1 86 ? 12.038 5.001 -3.594 1.00 98.56 86 PHE A CA 1
ATOM 665 C C . PHE A 1 86 ? 11.080 6.103 -3.123 1.00 98.56 86 PHE A C 1
ATOM 667 O O . PHE A 1 86 ? 10.379 5.924 -2.129 1.00 98.56 86 PHE A O 1
ATOM 674 N N . ALA A 1 87 ? 11.061 7.237 -3.830 1.00 96.81 87 ALA A N 1
ATOM 675 C CA . ALA A 1 87 ? 10.383 8.467 -3.412 1.00 96.81 87 ALA A CA 1
ATOM 676 C C . ALA A 1 87 ? 9.630 9.141 -4.578 1.00 96.81 87 ALA A C 1
ATOM 678 O O . ALA A 1 87 ? 9.518 10.365 -4.631 1.00 96.81 87 ALA A O 1
ATOM 679 N N . GLN A 1 88 ? 9.121 8.345 -5.529 1.00 91.75 88 GLN A N 1
ATOM 680 C CA . GLN A 1 88 ? 8.336 8.850 -6.662 1.00 91.75 88 GLN A CA 1
ATOM 681 C C . GLN A 1 88 ? 7.180 9.727 -6.180 1.00 91.75 88 GLN A C 1
ATOM 683 O O . GLN A 1 88 ? 6.423 9.304 -5.317 1.00 91.75 88 GLN A O 1
ATOM 688 N N . GLU A 1 89 ? 7.008 10.900 -6.790 1.00 83.00 89 GLU A N 1
ATOM 689 C CA . GLU A 1 89 ? 5.971 11.856 -6.378 1.00 83.00 89 GLU A CA 1
ATOM 690 C C . GLU A 1 89 ? 4.555 11.440 -6.824 1.00 83.00 89 GLU A C 1
ATOM 692 O O . GLU A 1 89 ? 3.586 11.691 -6.114 1.00 83.00 89 GLU A O 1
ATOM 697 N N . ASP A 1 90 ? 4.411 10.794 -7.987 1.00 94.50 90 ASP A N 1
ATOM 698 C CA . ASP A 1 90 ? 3.100 10.520 -8.594 1.00 94.50 90 ASP A CA 1
ATOM 699 C C . ASP A 1 90 ? 3.061 9.163 -9.321 1.00 94.50 90 ASP A C 1
ATOM 701 O O . ASP A 1 90 ? 3.760 8.952 -10.319 1.00 94.50 90 ASP A O 1
ATOM 705 N N . LEU A 1 91 ? 2.204 8.256 -8.837 1.00 97.75 91 LEU A N 1
ATOM 706 C CA . LEU A 1 91 ? 1.863 6.971 -9.462 1.00 97.75 91 LEU A CA 1
ATOM 707 C C . LEU A 1 91 ? 0.363 6.876 -9.808 1.00 97.75 91 LEU A C 1
ATOM 709 O O . LEU A 1 91 ? -0.141 5.791 -10.113 1.00 97.75 91 LEU A O 1
ATOM 713 N N . SER A 1 92 ? -0.357 8.001 -9.822 1.00 97.06 92 SER A N 1
ATOM 714 C CA . SER A 1 92 ? -1.804 8.075 -10.069 1.00 97.06 92 SER A CA 1
ATOM 715 C C . SER A 1 92 ? -2.213 7.610 -11.473 1.00 97.06 92 SER A C 1
ATOM 717 O O . SER A 1 92 ? -3.359 7.250 -11.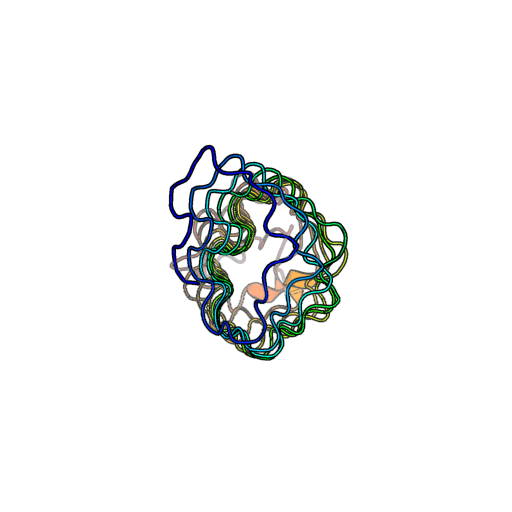731 1.00 97.06 92 SER A O 1
ATOM 719 N N . ARG A 1 93 ? -1.267 7.593 -12.418 1.00 97.19 93 ARG A N 1
ATOM 720 C CA . ARG A 1 93 ? -1.502 7.170 -13.808 1.00 97.19 93 ARG A CA 1
ATOM 721 C C . ARG A 1 93 ? -1.504 5.657 -13.998 1.00 97.19 93 ARG A C 1
ATOM 723 O O . ARG A 1 93 ? -1.829 5.196 -15.094 1.00 97.19 93 ARG A O 1
ATOM 730 N N . TRP A 1 94 ? -1.100 4.895 -12.987 1.00 98.56 94 TRP A N 1
ATOM 731 C CA . TRP A 1 94 ? -1.097 3.443 -13.059 1.00 98.56 94 TRP A CA 1
ATOM 732 C C . TRP A 1 94 ? -2.524 2.901 -13.012 1.00 98.56 94 TRP A C 1
ATOM 734 O O . TRP A 1 94 ? -3.296 3.184 -12.100 1.00 98.56 94 TRP A O 1
ATOM 744 N N . ASP A 1 95 ? -2.864 2.078 -14.000 1.00 98.62 95 ASP A N 1
ATOM 745 C CA . ASP A 1 95 ? -4.089 1.288 -13.986 1.00 98.62 95 ASP A CA 1
ATOM 746 C C . ASP A 1 95 ? -3.843 0.010 -13.179 1.00 98.62 95 ASP A C 1
ATOM 748 O O . ASP A 1 95 ? -3.108 -0.880 -13.612 1.00 98.62 95 ASP A O 1
ATOM 752 N N . THR A 1 96 ? -4.427 -0.055 -11.986 1.00 98.62 96 THR A N 1
ATOM 753 C CA . THR A 1 96 ? -4.315 -1.188 -11.060 1.00 98.62 96 THR A CA 1
ATOM 754 C C . THR A 1 96 ? -5.543 -2.099 -11.068 1.00 98.62 96 THR A C 1
ATOM 756 O O . THR A 1 96 ? -5.589 -3.061 -10.306 1.00 98.62 96 THR A O 1
ATOM 759 N N . SER A 1 97 ? -6.508 -1.875 -11.972 1.00 98.50 97 SER A N 1
ATOM 760 C CA . SER A 1 97 ? -7.794 -2.594 -11.991 1.00 98.50 97 SER A CA 1
ATOM 761 C C . SER A 1 97 ? -7.683 -4.113 -12.198 1.00 98.50 97 SER A C 1
ATOM 763 O O . SER A 1 97 ? -8.588 -4.853 -1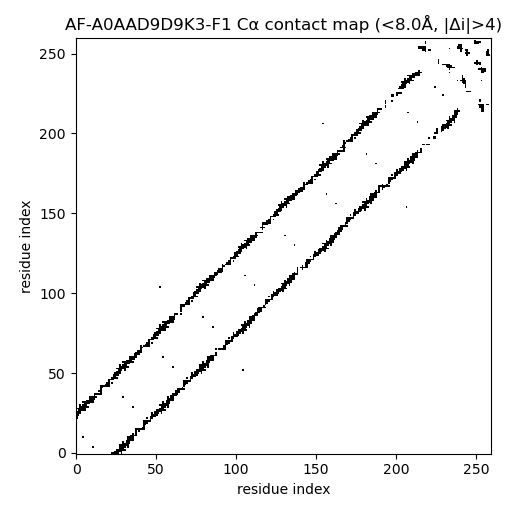1.812 1.00 98.50 97 SER A O 1
ATOM 765 N N . ALA A 1 98 ? -6.579 -4.591 -12.782 1.00 98.38 98 ALA A N 1
ATOM 766 C CA . ALA A 1 98 ? -6.297 -6.014 -12.980 1.00 98.38 98 ALA A CA 1
ATOM 767 C C . ALA A 1 98 ? -5.455 -6.651 -11.853 1.00 98.38 98 ALA A C 1
ATOM 769 O O . ALA A 1 98 ? -5.285 -7.878 -11.834 1.00 98.38 98 ALA A O 1
ATOM 770 N N . VAL A 1 99 ? -4.922 -5.850 -10.922 1.00 98.56 99 VAL A N 1
ATOM 771 C CA . VAL A 1 99 ? -4.018 -6.315 -9.863 1.00 98.56 99 VAL A CA 1
ATOM 772 C C . VAL A 1 99 ? -4.801 -7.100 -8.817 1.00 98.56 99 VAL A C 1
ATOM 774 O O . VAL A 1 99 ? -5.789 -6.626 -8.267 1.00 98.56 99 VAL A O 1
ATOM 777 N N . LYS A 1 100 ? -4.337 -8.316 -8.517 1.00 96.62 100 LYS A N 1
ATOM 778 C CA . LYS A 1 100 ? -4.982 -9.224 -7.552 1.00 96.62 100 LYS A CA 1
ATOM 779 C C . LYS A 1 100 ? -4.318 -9.217 -6.178 1.00 96.62 100 LYS A C 1
ATOM 781 O O . LYS A 1 100 ? -4.941 -9.577 -5.184 1.00 96.62 100 LYS A O 1
ATOM 786 N N . THR A 1 101 ? -3.040 -8.850 -6.122 1.00 97.12 101 THR A N 1
ATOM 787 C CA . THR A 1 101 ? -2.228 -8.881 -4.902 1.00 97.12 101 THR A CA 1
ATOM 788 C C . THR A 1 101 ? -1.193 -7.761 -4.908 1.00 97.12 101 THR A C 1
ATOM 790 O O . THR A 1 101 ? -0.503 -7.543 -5.908 1.00 97.12 101 THR A O 1
ATOM 793 N N . MET A 1 102 ? -1.093 -7.073 -3.769 1.00 97.88 102 MET A N 1
ATOM 794 C CA . MET A 1 102 ? -0.119 -6.010 -3.487 1.00 97.88 102 MET A CA 1
ATOM 795 C C . MET A 1 102 ? 0.663 -6.309 -2.196 1.00 97.88 102 MET A C 1
ATOM 797 O O . MET A 1 102 ? 1.184 -5.405 -1.542 1.00 97.88 102 MET A O 1
ATOM 801 N N . VAL A 1 103 ? 0.742 -7.593 -1.818 1.00 98.69 103 VAL A N 1
ATOM 802 C CA . VAL A 1 103 ? 1.418 -8.054 -0.597 1.00 98.69 103 VAL A CA 1
ATOM 803 C C . VAL A 1 103 ? 2.824 -7.480 -0.524 1.00 98.69 103 VAL A C 1
ATOM 805 O O . VAL A 1 103 ? 3.625 -7.653 -1.444 1.00 98.69 103 VAL A O 1
ATOM 808 N N . SER A 1 104 ? 3.112 -6.799 0.583 1.00 98.81 104 SER A N 1
ATOM 809 C CA . SER A 1 104 ? 4.420 -6.212 0.878 1.00 98.81 104 SER A CA 1
ATOM 810 C C . SER A 1 104 ? 4.983 -5.278 -0.206 1.00 98.81 104 SER A C 1
ATOM 812 O O . SER A 1 104 ? 6.199 -5.122 -0.285 1.00 98.81 104 SER A O 1
ATOM 814 N N . MET A 1 105 ? 4.141 -4.679 -1.059 1.00 98.81 105 MET A N 1
ATOM 815 C CA . MET A 1 105 ? 4.599 -3.901 -2.217 1.00 98.81 105 MET A CA 1
ATOM 816 C C . MET A 1 105 ? 5.560 -2.762 -1.847 1.00 98.81 105 MET A C 1
ATOM 818 O O . MET A 1 105 ? 6.555 -2.604 -2.544 1.00 98.81 105 MET A O 1
ATOM 822 N N . PHE A 1 106 ? 5.300 -2.036 -0.756 1.00 98.88 106 PHE A N 1
ATOM 823 C CA . PHE A 1 106 ? 6.108 -0.921 -0.235 1.00 98.88 106 PHE A CA 1
ATOM 824 C C . PHE A 1 106 ? 6.653 -1.198 1.175 1.00 98.88 106 PHE A C 1
ATOM 826 O O . PHE A 1 106 ? 6.944 -0.280 1.941 1.00 98.88 106 PHE A O 1
ATOM 833 N N . ASN A 1 107 ? 6.775 -2.471 1.549 1.00 98.88 107 ASN A N 1
ATOM 834 C CA . ASN A 1 107 ? 7.326 -2.857 2.843 1.00 98.88 107 ASN A CA 1
ATOM 835 C C . ASN A 1 107 ? 8.784 -2.374 2.954 1.00 98.88 107 ASN A C 1
ATOM 837 O O . ASN A 1 107 ? 9.580 -2.658 2.067 1.00 98.88 107 ASN A O 1
ATOM 841 N N . GLU A 1 108 ? 9.116 -1.624 4.004 1.00 98.81 108 GLU A N 1
ATOM 842 C CA . GLU A 1 108 ? 10.416 -0.982 4.254 1.00 98.81 108 GLU A CA 1
ATOM 843 C C . GLU A 1 108 ? 10.869 -0.035 3.115 1.00 98.81 108 GLU A C 1
ATOM 845 O O . GLU A 1 108 ? 12.037 0.353 3.034 1.00 98.81 108 GLU A O 1
ATOM 850 N N . ALA A 1 109 ? 9.950 0.411 2.244 1.00 98.62 109 ALA A N 1
ATOM 851 C CA . ALA A 1 109 ? 10.177 1.521 1.315 1.00 98.62 109 ALA A CA 1
ATOM 852 C C . ALA A 1 109 ? 10.087 2.849 2.088 1.00 98.62 109 ALA A C 1
ATOM 854 O O . ALA A 1 109 ? 9.130 3.612 1.968 1.00 98.62 109 ALA A O 1
ATOM 855 N N . SER A 1 110 ? 11.067 3.088 2.961 1.00 98.56 110 SER A N 1
ATOM 856 C CA . SER A 1 110 ? 10.992 4.094 4.027 1.00 98.56 110 SER A CA 1
ATOM 857 C C . SER A 1 110 ? 10.736 5.527 3.557 1.00 98.56 110 SER A C 1
ATOM 859 O O . SER A 1 110 ? 10.170 6.300 4.323 1.00 98.56 110 SER A O 1
ATOM 861 N N . SER A 1 111 ? 11.152 5.879 2.336 1.00 98.69 111 SER A N 1
ATOM 862 C CA . SER A 1 111 ? 10.990 7.219 1.751 1.00 98.69 111 SER A CA 1
ATOM 863 C C . SER A 1 111 ? 9.755 7.378 0.859 1.00 98.69 111 SER A C 1
ATOM 865 O O . SER A 1 111 ? 9.551 8.461 0.318 1.00 98.69 111 SER A O 1
ATOM 867 N N . PHE A 1 112 ? 8.939 6.335 0.691 1.00 98.69 112 PHE A N 1
ATOM 868 C CA . PHE A 1 112 ? 7.814 6.368 -0.239 1.00 98.69 112 PHE A CA 1
ATOM 869 C C . PHE A 1 112 ? 6.647 7.217 0.285 1.00 98.69 112 PHE A C 1
ATOM 871 O O . PHE A 1 112 ? 6.136 6.957 1.373 1.00 98.69 112 PHE A O 1
ATOM 878 N N . ASP A 1 113 ? 6.194 8.176 -0.529 1.00 98.12 113 ASP A N 1
ATOM 879 C CA . ASP A 1 113 ? 4.984 8.987 -0.300 1.00 98.12 113 ASP A CA 1
ATOM 880 C C . ASP A 1 113 ? 4.271 9.379 -1.616 1.00 98.12 113 ASP A C 1
ATOM 882 O O . ASP A 1 113 ? 3.590 10.397 -1.713 1.00 98.12 113 ASP A O 1
ATOM 886 N N . GLY A 1 114 ? 4.455 8.588 -2.677 1.00 96.81 114 GLY A N 1
ATOM 887 C CA . GLY A 1 114 ? 3.896 8.906 -3.993 1.00 96.81 114 GLY A CA 1
ATOM 888 C C . GLY A 1 114 ? 2.376 8.810 -4.050 1.00 96.81 114 GLY A C 1
ATOM 889 O O . GLY A 1 114 ? 1.795 7.915 -3.436 1.00 96.81 114 GLY A O 1
ATOM 890 N N . ASP A 1 115 ? 1.735 9.685 -4.835 1.00 98.25 115 ASP A N 1
ATOM 891 C CA . ASP A 1 115 ? 0.277 9.666 -5.021 1.00 98.25 115 ASP A CA 1
ATOM 892 C C . ASP A 1 115 ? -0.202 8.329 -5.609 1.00 98.25 115 ASP A C 1
ATOM 894 O O . ASP A 1 115 ? 0.125 7.962 -6.743 1.00 98.25 115 ASP A O 1
ATOM 898 N N . ILE A 1 116 ? -1.013 7.622 -4.820 1.00 98.31 116 ILE A N 1
ATOM 899 C CA . ILE A 1 116 ? -1.698 6.367 -5.170 1.00 98.31 116 ILE A CA 1
ATOM 900 C C . ILE A 1 116 ? -3.213 6.458 -4.923 1.00 98.31 116 ILE A C 1
ATOM 902 O O . ILE A 1 116 ? -3.931 5.452 -4.939 1.00 98.31 116 ILE A O 1
ATOM 906 N N . SER A 1 117 ? -3.725 7.671 -4.710 1.00 97.81 117 SER A N 1
ATOM 907 C CA . SER A 1 117 ? -5.114 7.945 -4.326 1.00 97.81 117 SER A CA 1
ATOM 908 C C . SER A 1 117 ? -6.141 7.518 -5.379 1.00 97.81 117 SER A C 1
ATOM 910 O O . SER A 1 117 ? -7.318 7.352 -5.073 1.00 97.81 117 SER A O 1
ATOM 912 N N . SER A 1 118 ? -5.729 7.351 -6.637 1.00 97.44 118 SER A N 1
ATOM 913 C CA . SER A 1 118 ? -6.601 7.018 -7.775 1.00 97.44 118 SER A CA 1
ATOM 914 C C . SER A 1 118 ? -6.614 5.535 -8.150 1.00 97.44 118 SER A C 1
ATOM 916 O O . SER A 1 118 ? -7.330 5.145 -9.074 1.00 97.44 118 SER A O 1
ATOM 918 N N . TRP A 1 119 ? -5.844 4.702 -7.449 1.00 98.56 119 TRP A N 1
ATOM 919 C CA . TRP A 1 119 ? -5.751 3.278 -7.746 1.00 98.56 119 TRP A CA 1
ATOM 920 C C . TRP A 1 119 ? -7.093 2.557 -7.572 1.00 98.56 119 TRP A C 1
ATOM 922 O O . TRP A 1 119 ? -7.843 2.800 -6.627 1.00 98.56 119 TRP A O 1
ATOM 932 N N . ASN A 1 120 ? -7.372 1.621 -8.480 1.00 98.50 120 ASN A N 1
ATOM 933 C CA . ASN A 1 120 ? -8.525 0.736 -8.399 1.00 98.50 120 ASN A CA 1
ATOM 934 C C . ASN A 1 120 ? -8.119 -0.576 -7.719 1.00 98.50 120 ASN A C 1
ATOM 936 O O . ASN A 1 120 ? -7.501 -1.440 -8.336 1.00 98.50 120 ASN A O 1
ATOM 940 N N . THR A 1 121 ? -8.513 -0.739 -6.459 1.00 98.50 121 THR A N 1
ATOM 941 C CA . THR A 1 121 ? -8.190 -1.919 -5.642 1.00 98.50 121 THR A CA 1
ATOM 942 C C . THR A 1 121 ? -9.291 -2.984 -5.617 1.00 98.50 121 THR A C 1
ATOM 944 O O . THR A 1 121 ? -9.154 -3.964 -4.892 1.00 98.50 121 THR A O 1
ATOM 947 N N . SER A 1 122 ? -10.361 -2.846 -6.413 1.00 98.50 122 SER A N 1
ATOM 948 C CA . SER A 1 122 ? -11.554 -3.720 -6.344 1.00 98.50 122 SER A CA 1
ATOM 949 C C . SER A 1 122 ? -11.271 -5.214 -6.571 1.00 98.50 122 SER A C 1
ATOM 951 O O . SER A 1 122 ? -12.011 -6.070 -6.082 1.00 98.50 122 SER A O 1
ATOM 953 N N . ALA A 1 123 ? -10.191 -5.543 -7.289 1.00 98.31 123 ALA A N 1
ATOM 954 C CA . ALA A 1 123 ? -9.749 -6.914 -7.548 1.00 98.31 123 ALA A CA 1
ATOM 955 C C . ALA A 1 123 ? -8.730 -7.453 -6.522 1.00 98.31 123 ALA A C 1
ATOM 957 O O . ALA A 1 123 ? -8.399 -8.642 -6.561 1.00 98.31 123 ALA A O 1
ATOM 958 N N . VAL A 1 124 ? -8.226 -6.608 -5.616 1.00 98.56 124 VAL A N 1
ATOM 959 C CA . VAL A 1 124 ? -7.208 -6.979 -4.629 1.00 98.56 124 VAL A CA 1
ATOM 960 C C . VAL A 1 124 ? -7.861 -7.704 -3.458 1.00 98.56 124 VAL A C 1
ATOM 962 O O . VAL A 1 124 ? -8.801 -7.201 -2.847 1.00 98.56 124 VAL A O 1
ATOM 965 N N . THR A 1 125 ? -7.331 -8.878 -3.112 1.00 97.25 125 THR A N 1
ATOM 966 C CA . THR A 1 125 ? -7.824 -9.666 -1.967 1.00 97.25 125 THR A CA 1
ATOM 967 C C . THR A 1 125 ? -6.867 -9.666 -0.774 1.00 97.25 125 THR A C 1
ATOM 969 O O . THR A 1 125 ? -7.281 -9.938 0.350 1.00 97.25 125 THR A O 1
ATOM 972 N N . ASP A 1 126 ? -5.584 -9.373 -1.000 1.00 97.75 126 ASP A N 1
ATOM 973 C CA . ASP A 1 126 ? -4.517 -9.471 0.002 1.00 97.75 126 ASP A CA 1
ATOM 974 C C . ASP A 1 126 ? -3.655 -8.195 0.009 1.00 97.75 126 ASP A C 1
ATOM 976 O O . ASP A 1 126 ? -2.977 -7.889 -0.979 1.00 97.75 126 ASP A O 1
ATOM 980 N N . MET A 1 127 ? -3.709 -7.452 1.122 1.00 98.19 127 MET A N 1
ATOM 981 C CA . MET A 1 127 ? -2.974 -6.196 1.345 1.00 98.19 127 MET A CA 1
ATOM 982 C C . MET A 1 127 ? -1.961 -6.301 2.497 1.00 98.19 127 MET A C 1
ATOM 984 O O . MET A 1 127 ? -1.511 -5.290 3.045 1.00 98.19 127 MET A O 1
ATOM 988 N N . ARG A 1 128 ? -1.587 -7.522 2.896 1.00 98.56 128 ARG A N 1
ATOM 989 C CA . ARG A 1 128 ? -0.709 -7.722 4.054 1.00 98.56 128 ARG A CA 1
ATOM 990 C C . ARG A 1 128 ? 0.637 -7.042 3.870 1.00 98.56 128 ARG A C 1
ATOM 992 O O . ARG A 1 128 ? 1.262 -7.134 2.810 1.00 98.56 128 ARG A O 1
ATOM 999 N N . TRP A 1 129 ? 1.086 -6.385 4.934 1.00 98.88 129 TRP A N 1
ATOM 1000 C CA . TRP A 1 129 ? 2.358 -5.672 5.018 1.00 98.88 129 TRP A CA 1
ATOM 1001 C C . TRP A 1 129 ? 2.616 -4.629 3.924 1.00 98.88 129 TRP A C 1
ATOM 1003 O O . TRP A 1 129 ? 3.778 -4.281 3.714 1.00 98.88 129 TRP A O 1
ATOM 1013 N N . MET A 1 130 ? 1.595 -4.169 3.192 1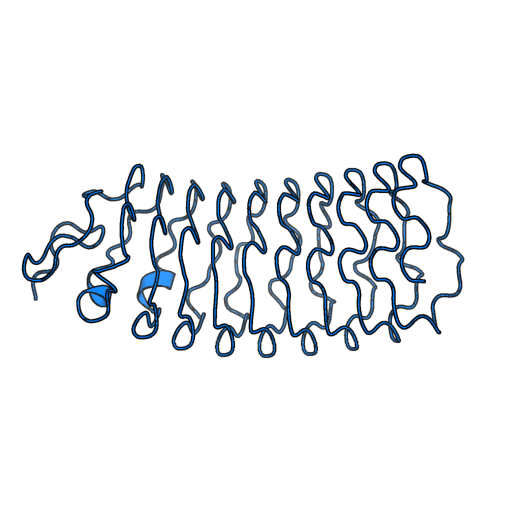.00 98.81 130 MET A N 1
ATOM 1014 C CA . MET A 1 130 ? 1.790 -3.344 1.994 1.00 98.81 130 MET A CA 1
ATOM 1015 C C . MET A 1 130 ? 2.654 -2.104 2.260 1.00 98.81 130 MET A C 1
ATOM 1017 O O . MET A 1 130 ? 3.515 -1.816 1.439 1.00 98.81 130 MET A O 1
ATOM 1021 N N . PHE A 1 131 ? 2.486 -1.455 3.415 1.00 98.88 131 PHE A N 1
ATOM 1022 C CA . PHE A 1 131 ? 3.221 -0.266 3.867 1.00 98.88 131 PHE A CA 1
ATOM 1023 C C . PHE A 1 131 ? 3.942 -0.491 5.205 1.00 98.88 131 PHE A C 1
ATOM 1025 O O . PHE A 1 131 ? 4.223 0.458 5.937 1.00 98.88 131 PHE A O 1
ATOM 1032 N N . TYR A 1 132 ? 4.234 -1.746 5.560 1.00 98.88 132 TYR A N 1
ATOM 1033 C CA . TYR A 1 132 ? 4.970 -2.054 6.787 1.00 98.88 132 TYR A CA 1
ATOM 1034 C C . TYR A 1 132 ? 6.322 -1.328 6.764 1.00 98.88 132 TYR A C 1
ATOM 1036 O O . TYR A 1 132 ? 7.093 -1.537 5.838 1.00 98.88 132 TYR A O 1
ATOM 1044 N N . GLY A 1 133 ? 6.627 -0.478 7.742 1.00 98.81 133 GLY A N 1
ATOM 1045 C CA . GLY A 1 133 ? 7.887 0.274 7.787 1.00 98.81 133 GLY A CA 1
ATOM 1046 C C . GLY A 1 133 ? 8.033 1.376 6.725 1.00 98.81 133 GLY A C 1
ATOM 1047 O O . GLY A 1 133 ? 9.124 1.922 6.574 1.00 98.81 133 GLY A O 1
ATOM 1048 N N . ALA A 1 134 ? 6.970 1.747 6.002 1.00 98.62 134 ALA A N 1
ATOM 1049 C CA . ALA A 1 134 ? 6.982 2.896 5.093 1.00 98.62 134 ALA A CA 1
ATOM 1050 C C . ALA A 1 134 ? 6.912 4.210 5.899 1.00 98.62 134 ALA A C 1
ATOM 1052 O O . ALA A 1 134 ? 5.859 4.827 6.044 1.00 98.62 134 ALA A O 1
ATOM 1053 N N . LEU A 1 135 ? 8.037 4.595 6.510 1.00 98.69 135 LEU A N 1
ATOM 1054 C CA . LEU A 1 135 ? 8.102 5.641 7.539 1.00 98.69 135 LEU A CA 1
ATOM 1055 C C . LEU A 1 135 ? 7.572 7.005 7.072 1.00 98.69 135 LEU A C 1
ATOM 1057 O O . LEU A 1 135 ? 6.909 7.688 7.853 1.00 98.69 135 LEU A O 1
ATOM 1061 N N . SER A 1 136 ? 7.870 7.391 5.827 1.00 98.56 136 SER A N 1
ATOM 1062 C CA . SER A 1 136 ? 7.468 8.667 5.222 1.00 98.56 136 SER A CA 1
ATOM 1063 C C . SER A 1 136 ? 6.082 8.660 4.579 1.00 98.56 136 SER A C 1
ATOM 1065 O O . SER A 1 136 ? 5.642 9.722 4.157 1.00 98.56 136 SER A O 1
ATOM 1067 N N . PHE A 1 137 ? 5.391 7.518 4.527 1.00 98.56 137 PHE A N 1
ATOM 1068 C CA . PHE A 1 137 ? 4.098 7.407 3.854 1.00 98.56 137 PHE A CA 1
ATOM 1069 C C . PHE A 1 137 ? 3.030 8.244 4.573 1.00 98.56 137 PHE A C 1
ATOM 1071 O O . PHE A 1 137 ? 2.617 7.909 5.685 1.00 98.56 137 PHE A O 1
ATOM 1078 N N . ALA A 1 138 ? 2.599 9.335 3.941 1.00 97.44 138 ALA A N 1
ATOM 1079 C CA . ALA A 1 138 ? 1.761 10.391 4.505 1.00 97.44 138 ALA A CA 1
ATOM 1080 C C . ALA A 1 138 ? 0.609 10.797 3.562 1.00 97.44 138 ALA A C 1
ATOM 1082 O O . ALA A 1 138 ? 0.111 11.919 3.638 1.00 97.44 138 ALA A O 1
ATOM 1083 N N . GLN A 1 139 ? 0.162 9.877 2.696 1.00 95.38 139 GLN A N 1
ATOM 1084 C CA . GLN A 1 139 ? -0.975 10.080 1.792 1.00 95.38 139 GLN A CA 1
ATOM 1085 C C . GLN A 1 139 ? -2.182 10.686 2.515 1.00 95.38 139 GLN A C 1
ATOM 1087 O O . GLN A 1 139 ? -2.647 10.136 3.510 1.00 95.38 139 GLN A O 1
ATOM 1092 N N . GLU A 1 140 ? -2.726 11.777 1.973 1.00 92.25 140 GLU A N 1
ATOM 1093 C CA . GLU A 1 140 ? -3.847 12.490 2.597 1.00 92.25 140 GLU A CA 1
ATOM 1094 C C . GLU A 1 140 ? -5.186 11.753 2.428 1.00 92.25 140 GLU A C 1
ATOM 1096 O O . GLU A 1 140 ? -6.026 11.771 3.331 1.00 92.25 140 GLU A O 1
ATOM 1101 N N . ASP A 1 141 ? -5.410 11.089 1.287 1.00 96.94 141 ASP A N 1
ATOM 1102 C CA . ASP A 1 141 ? -6.707 10.492 0.956 1.00 96.94 141 ASP A CA 1
ATOM 1103 C C . ASP A 1 141 ? -6.592 9.181 0.163 1.00 96.94 141 ASP A C 1
ATOM 1105 O O . ASP A 1 141 ? -6.142 9.158 -0.982 1.00 96.94 141 ASP A O 1
ATOM 1109 N N . LEU A 1 142 ? -7.079 8.089 0.761 1.00 97.88 142 LEU A N 1
ATOM 1110 C CA . LEU A 1 142 ? -7.219 6.766 0.141 1.00 97.88 142 LEU A CA 1
ATOM 1111 C C . LEU A 1 142 ? -8.694 6.335 0.047 1.00 97.88 142 LEU A C 1
ATOM 1113 O O . LEU A 1 142 ? -9.002 5.152 -0.113 1.00 97.88 142 LEU A O 1
ATOM 1117 N N . SER A 1 143 ? -9.639 7.276 0.143 1.00 97.06 143 SER A N 1
ATOM 1118 C CA . SER A 1 143 ? -11.079 6.986 0.158 1.00 97.06 143 SER A CA 1
ATOM 1119 C C . SER A 1 143 ? -11.629 6.426 -1.157 1.00 97.06 143 SER A C 1
ATOM 1121 O O . SER A 1 143 ? -12.704 5.830 -1.161 1.00 97.06 143 SER A O 1
ATOM 1123 N N . ARG A 1 144 ? -10.906 6.574 -2.275 1.00 97.56 144 ARG A N 1
ATOM 1124 C CA . ARG A 1 144 ? -11.301 5.998 -3.574 1.00 97.56 144 ARG A CA 1
ATOM 1125 C C . ARG A 1 144 ? -11.005 4.507 -3.702 1.00 97.56 144 ARG A C 1
ATOM 1127 O O . ARG A 1 144 ? -11.486 3.887 -4.648 1.00 97.56 144 ARG A O 1
ATOM 1134 N N . TRP A 1 145 ? -10.208 3.944 -2.798 1.00 98.50 145 TRP A N 1
ATOM 1135 C CA . TRP A 1 145 ? -9.894 2.525 -2.828 1.00 98.50 145 TRP A CA 1
ATOM 1136 C C . TRP A 1 145 ? -11.140 1.699 -2.514 1.00 98.50 145 TRP A C 1
ATOM 1138 O O . TRP A 1 145 ? -11.799 1.888 -1.491 1.00 98.50 145 TRP A O 1
ATOM 1148 N N . ASP A 1 146 ? -11.440 0.750 -3.394 1.00 98.50 146 ASP A N 1
ATOM 1149 C CA . ASP A 1 146 ? -12.451 -0.271 -3.156 1.00 98.50 146 ASP A CA 1
ATOM 1150 C C . ASP A 1 146 ? -11.797 -1.463 -2.453 1.00 98.50 146 ASP A C 1
ATOM 1152 O O . ASP A 1 146 ? -11.059 -2.236 -3.066 1.00 98.50 146 ASP A O 1
ATOM 1156 N N . THR A 1 147 ? -12.044 -1.598 -1.153 1.00 98.44 147 THR A N 1
ATOM 1157 C CA . THR A 1 147 ? -11.510 -2.692 -0.330 1.00 98.44 147 THR A CA 1
ATOM 1158 C C . THR A 1 147 ? -12.502 -3.841 -0.142 1.00 98.44 147 THR A C 1
ATOM 1160 O O . THR A 1 147 ? -12.245 -4.732 0.662 1.00 98.44 147 THR A O 1
ATOM 1163 N N . SER A 1 148 ? -13.636 -3.850 -0.855 1.00 98.56 148 SER A N 1
ATOM 1164 C CA . SER A 1 148 ? -14.727 -4.811 -0.618 1.00 98.56 148 SER A CA 1
ATOM 1165 C C . SER A 1 148 ? -14.346 -6.279 -0.847 1.00 98.56 148 SER A C 1
ATOM 1167 O O . SER A 1 148 ? -14.966 -7.165 -0.259 1.00 98.56 148 SER A O 1
ATOM 1169 N N . SER A 1 149 ? -13.309 -6.536 -1.649 1.00 98.38 149 SER A N 1
ATOM 1170 C CA . SER A 1 149 ? -12.755 -7.873 -1.909 1.00 98.38 149 SER A CA 1
ATOM 1171 C C . SER A 1 149 ? -11.609 -8.269 -0.966 1.00 98.38 149 SER A C 1
ATOM 1173 O O . SER A 1 149 ? -11.147 -9.411 -1.018 1.00 98.38 149 SER A O 1
ATOM 1175 N N . VAL A 1 150 ? -11.119 -7.354 -0.121 1.00 98.62 150 VAL A N 1
ATOM 1176 C CA . VAL A 1 150 ? -9.944 -7.585 0.730 1.00 98.62 150 VAL A CA 1
ATOM 1177 C C . VAL A 1 150 ? -10.314 -8.486 1.902 1.00 98.62 150 VAL A C 1
ATOM 1179 O O . VAL A 1 150 ? -11.227 -8.187 2.668 1.00 98.62 150 VAL A O 1
ATOM 1182 N N . THR A 1 151 ? -9.567 -9.576 2.079 1.00 98.25 151 THR A N 1
ATOM 1183 C CA . THR A 1 151 ? -9.783 -10.532 3.176 1.00 98.25 151 THR A CA 1
ATOM 1184 C C . THR A 1 151 ? -8.778 -10.377 4.314 1.00 98.25 151 THR A C 1
ATOM 1186 O O . THR A 1 151 ? -9.012 -10.867 5.416 1.00 98.25 151 THR A O 1
ATOM 1189 N N . THR A 1 152 ? -7.645 -9.708 4.089 1.00 98.44 152 THR A N 1
ATOM 1190 C CA . THR A 1 152 ? -6.616 -9.512 5.121 1.00 98.44 152 THR A CA 1
ATOM 1191 C C . THR A 1 152 ? -5.862 -8.195 4.943 1.00 98.44 152 THR A C 1
ATOM 1193 O O . THR A 1 152 ? -5.450 -7.836 3.838 1.00 98.44 152 THR A O 1
ATOM 1196 N N . MET A 1 153 ? -5.682 -7.495 6.064 1.00 98.62 153 MET A N 1
ATOM 1197 C CA . MET A 1 153 ? -4.936 -6.240 6.208 1.00 98.62 153 MET A CA 1
ATOM 1198 C C . MET A 1 153 ? -3.824 -6.380 7.267 1.00 98.62 153 MET A C 1
ATOM 1200 O O . MET A 1 153 ? -3.392 -5.390 7.860 1.00 98.62 153 MET A O 1
ATOM 1204 N N . TYR A 1 154 ? -3.360 -7.616 7.509 1.00 98.81 154 TYR A N 1
ATOM 1205 C CA . TYR A 1 154 ? -2.324 -7.935 8.498 1.00 98.81 154 TYR A CA 1
ATOM 1206 C C . TYR A 1 154 ? -1.116 -7.007 8.356 1.00 98.81 154 TYR A C 1
ATOM 1208 O O . TYR A 1 154 ? -0.473 -6.962 7.302 1.00 98.81 154 TYR A O 1
ATOM 1216 N N . ALA A 1 155 ? -0.828 -6.268 9.426 1.00 98.88 155 ALA A N 1
ATOM 1217 C CA . ALA A 1 155 ? 0.301 -5.359 9.556 1.00 98.88 155 ALA A CA 1
ATOM 1218 C C . ALA A 1 155 ? 0.491 -4.389 8.372 1.00 98.88 155 ALA A C 1
ATOM 1220 O O . ALA A 1 155 ? 1.620 -4.010 8.058 1.00 98.88 155 ALA A O 1
ATOM 1221 N N . MET A 1 156 ? -0.602 -3.997 7.704 1.00 98.88 156 MET A N 1
ATOM 1222 C CA . MET A 1 156 ? -0.564 -3.193 6.480 1.00 98.88 156 MET A CA 1
ATOM 1223 C C . MET A 1 156 ? 0.167 -1.857 6.660 1.00 98.88 156 MET A C 1
ATOM 1225 O O . MET A 1 156 ? 0.968 -1.518 5.798 1.00 98.88 156 MET A O 1
ATOM 1229 N N . PHE A 1 157 ? -0.057 -1.151 7.772 1.00 98.88 157 PHE A N 1
ATOM 1230 C CA . PHE A 1 157 ? 0.556 0.140 8.120 1.00 98.88 157 PHE A CA 1
ATOM 1231 C C . PHE A 1 157 ? 1.434 0.058 9.377 1.00 98.88 157 PHE A C 1
ATOM 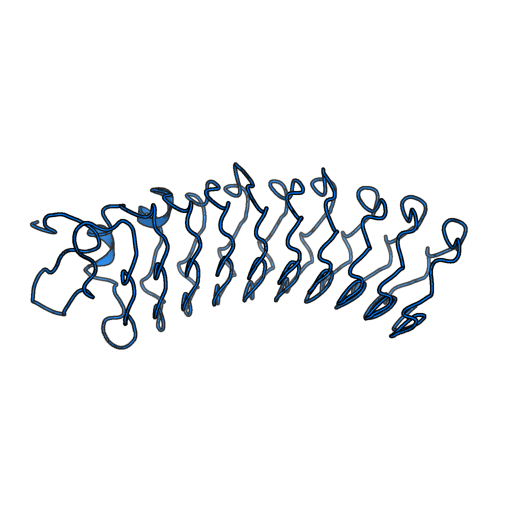1233 O O . PHE A 1 157 ? 1.721 1.067 10.020 1.00 98.88 157 PHE A O 1
ATOM 1240 N N . ASN A 1 158 ? 1.870 -1.141 9.763 1.00 98.88 158 ASN A N 1
ATOM 1241 C CA . ASN A 1 158 ? 2.715 -1.314 10.940 1.00 98.88 158 ASN A CA 1
ATOM 1242 C C . ASN A 1 158 ? 4.019 -0.513 10.764 1.00 98.88 158 ASN A C 1
ATOM 1244 O O . ASN A 1 158 ? 4.679 -0.632 9.735 1.00 98.88 158 ASN A O 1
ATOM 1248 N N . LYS A 1 159 ? 4.380 0.325 11.741 1.00 98.81 159 LYS A N 1
ATOM 1249 C CA . LYS A 1 159 ? 5.486 1.301 11.701 1.00 98.81 159 LYS A CA 1
ATOM 1250 C C . LYS A 1 159 ? 5.397 2.365 10.600 1.00 98.81 159 LYS A C 1
ATOM 1252 O O . LYS A 1 159 ? 6.365 3.101 10.439 1.00 98.81 159 LYS A O 1
ATOM 1257 N N . ALA A 1 160 ? 4.290 2.504 9.868 1.00 98.75 160 ALA A N 1
ATOM 1258 C CA . ALA A 1 160 ? 4.085 3.635 8.957 1.00 98.75 160 ALA A CA 1
ATOM 1259 C C . ALA A 1 160 ? 3.829 4.907 9.785 1.00 98.75 160 ALA A C 1
ATOM 1261 O O . ALA A 1 160 ? 2.698 5.345 9.981 1.00 98.75 160 ALA A O 1
ATOM 1262 N N . SER A 1 161 ? 4.895 5.450 10.376 1.00 98.62 161 SER A N 1
ATOM 1263 C CA . SER A 1 161 ? 4.823 6.424 11.466 1.00 98.62 161 SER A CA 1
ATOM 1264 C C . SER A 1 161 ? 4.156 7.738 11.079 1.00 98.62 161 SER A C 1
ATOM 1266 O O . SER A 1 161 ? 3.572 8.368 11.956 1.00 98.62 161 SER A O 1
ATOM 1268 N N . SER A 1 162 ? 4.235 8.135 9.805 1.00 98.69 162 SER A N 1
ATOM 1269 C CA . SER A 1 162 ? 3.639 9.370 9.284 1.00 98.69 162 SER A CA 1
ATOM 1270 C C . SER A 1 162 ? 2.211 9.209 8.755 1.00 98.69 162 SER A C 1
ATOM 1272 O O . SER A 1 162 ? 1.587 10.217 8.435 1.00 98.69 162 SER A O 1
ATOM 1274 N N . PHE A 1 163 ? 1.676 7.988 8.675 1.00 98.69 163 PHE A N 1
ATOM 1275 C CA . PHE A 1 163 ? 0.386 7.756 8.033 1.00 98.69 163 PHE A CA 1
ATOM 1276 C C . PHE A 1 163 ? -0.787 8.230 8.902 1.00 98.69 163 PHE A C 1
ATOM 1278 O O . PHE A 1 163 ? -0.962 7.766 10.028 1.00 98.69 163 PHE A O 1
ATOM 1285 N N . ASP A 1 164 ? -1.620 9.108 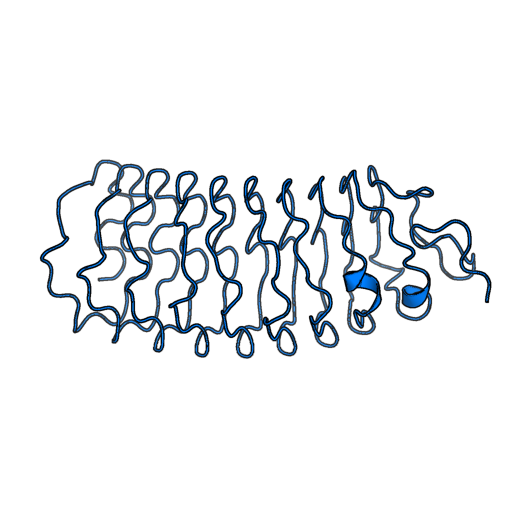8.342 1.00 98.50 164 ASP A N 1
ATOM 1286 C CA . ASP A 1 164 ? -2.904 9.548 8.910 1.00 98.50 164 ASP A CA 1
ATOM 1287 C C . ASP A 1 164 ? -3.941 9.820 7.795 1.00 98.50 164 ASP A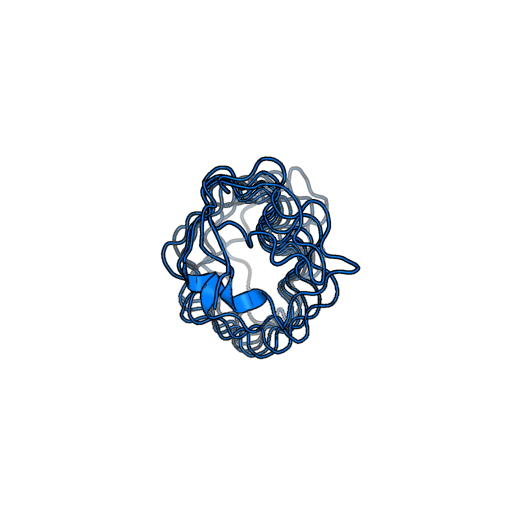 C 1
ATOM 1289 O O . ASP A 1 164 ? -4.784 10.704 7.894 1.00 98.50 164 ASP A O 1
ATOM 1293 N N . GLY A 1 165 ? -3.850 9.089 6.681 1.00 97.25 165 GLY A N 1
ATOM 1294 C CA . GLY A 1 165 ? -4.673 9.327 5.493 1.00 97.25 165 GLY A CA 1
ATOM 1295 C C . GLY A 1 165 ? -6.129 8.899 5.642 1.00 97.25 165 GLY A C 1
ATOM 1296 O O . GLY A 1 165 ? -6.436 7.911 6.311 1.00 97.25 165 GLY A O 1
ATOM 1297 N N . ASN A 1 166 ? -7.046 9.589 4.959 1.00 98.00 166 ASN A N 1
ATOM 1298 C CA . ASN A 1 166 ? -8.472 9.260 4.993 1.00 98.00 166 ASN A CA 1
ATOM 1299 C C . ASN A 1 166 ? -8.755 7.857 4.418 1.00 98.00 166 ASN A C 1
ATOM 1301 O O . ASN A 1 166 ? -8.602 7.609 3.223 1.00 98.00 166 ASN A O 1
ATOM 1305 N N . ILE A 1 167 ? -9.270 6.970 5.273 1.00 97.75 167 ILE A N 1
ATOM 1306 C CA . ILE A 1 167 ? -9.671 5.583 4.956 1.00 97.75 167 ILE A CA 1
ATOM 1307 C C . ILE A 1 167 ? -11.146 5.299 5.292 1.00 97.75 167 ILE A C 1
ATOM 1309 O O . ILE A 1 167 ? -11.579 4.158 5.457 1.00 97.75 167 ILE A O 1
ATOM 1313 N N . SER A 1 168 ? -11.956 6.353 5.417 1.00 95.56 168 SER A N 1
ATOM 1314 C CA . SER A 1 168 ? -13.336 6.256 5.915 1.00 95.56 168 SER A CA 1
ATOM 1315 C C . SER A 1 168 ? -14.324 5.560 4.973 1.00 95.56 168 SER A C 1
ATOM 1317 O O . SER A 1 168 ? -15.412 5.188 5.410 1.00 95.56 168 SER A O 1
ATOM 1319 N N . SER A 1 169 ? -13.972 5.406 3.693 1.00 96.94 169 SER A N 1
ATOM 1320 C CA . SER A 1 169 ? -14.825 4.770 2.673 1.00 96.94 169 SER A CA 1
ATOM 1321 C C . SER A 1 169 ? -14.533 3.282 2.479 1.00 96.94 169 SER A C 1
ATOM 1323 O O . SER A 1 169 ? -15.212 2.621 1.695 1.00 96.94 169 SER A O 1
ATOM 1325 N N . TRP A 1 170 ? -13.538 2.744 3.185 1.00 98.50 170 TRP A N 1
ATOM 1326 C CA . TRP A 1 170 ? -13.155 1.346 3.055 1.00 98.50 170 TRP A CA 1
ATOM 1327 C C . TRP A 1 170 ? -14.266 0.418 3.549 1.00 98.50 170 TRP A C 1
ATOM 1329 O O . TRP A 1 170 ? -14.810 0.574 4.644 1.00 98.50 170 TRP A O 1
ATOM 1339 N N . ASN A 1 171 ? -14.581 -0.581 2.731 1.00 98.50 171 ASN A N 1
ATOM 1340 C CA . ASN A 1 171 ? -15.454 -1.683 3.095 1.00 98.50 171 ASN A CA 1
ATOM 1341 C C . ASN A 1 171 ? -14.606 -2.816 3.684 1.00 98.50 171 ASN A C 1
ATOM 1343 O O . ASN A 1 171 ? -13.850 -3.461 2.962 1.00 98.50 171 ASN A O 1
ATOM 1347 N N . THR A 1 172 ? -14.746 -3.066 4.984 1.00 98.38 172 THR A N 1
ATOM 1348 C CA . THR A 1 172 ? -13.997 -4.105 5.709 1.00 98.38 172 THR A CA 1
ATOM 1349 C C . THR A 1 172 ? -14.810 -5.372 5.981 1.00 98.38 172 THR A C 1
ATOM 1351 O O . THR A 1 172 ? -14.330 -6.257 6.681 1.00 98.38 172 THR A O 1
ATOM 1354 N N . SER A 1 173 ? -16.029 -5.491 5.442 1.00 98.38 173 SER A N 1
ATOM 1355 C CA . SER A 1 173 ? -16.956 -6.591 5.776 1.00 98.38 173 SER A CA 1
ATOM 1356 C C . SER A 1 173 ? -16.443 -7.995 5.420 1.00 98.38 173 SER A C 1
ATOM 1358 O O . SER A 1 173 ? -16.925 -8.975 5.983 1.00 98.38 173 SER A O 1
ATOM 1360 N N . ALA A 1 174 ? -15.462 -8.103 4.517 1.00 98.56 174 ALA A N 1
ATOM 1361 C CA . ALA A 1 174 ? -14.805 -9.358 4.149 1.00 98.56 174 ALA A CA 1
ATOM 1362 C C . ALA A 1 174 ? -13.477 -9.612 4.894 1.00 98.56 174 ALA A C 1
ATOM 1364 O O . ALA A 1 174 ? -12.903 -10.695 4.764 1.00 98.56 174 ALA A O 1
ATOM 1365 N N . VAL A 1 175 ? -12.974 -8.641 5.666 1.00 9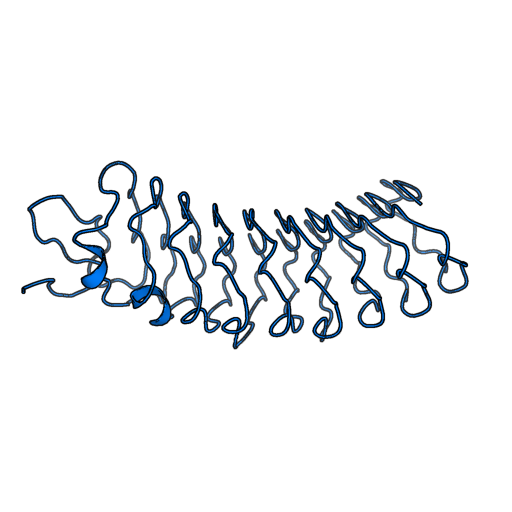8.75 175 VAL A N 1
ATOM 1366 C CA . VAL A 1 175 ? -11.658 -8.720 6.311 1.00 98.75 175 VAL A CA 1
ATOM 1367 C C . VAL A 1 175 ? -11.730 -9.617 7.542 1.00 98.75 175 VAL A C 1
ATOM 1369 O O . VAL A 1 175 ? -12.491 -9.358 8.471 1.00 98.75 175 VAL A O 1
ATOM 1372 N N . THR A 1 176 ? -10.889 -10.649 7.576 1.00 98.50 176 THR A N 1
ATOM 1373 C CA . THR A 1 176 ? -10.801 -11.591 8.700 1.00 98.50 176 THR A CA 1
ATOM 1374 C C . THR A 1 176 ? -9.590 -11.354 9.599 1.00 98.50 176 THR A C 1
ATOM 1376 O O . THR A 1 176 ? -9.545 -11.874 10.709 1.00 98.50 176 THR A O 1
ATOM 1379 N N . ASP A 1 177 ? -8.592 -10.602 9.136 1.00 98.56 177 ASP A N 1
ATOM 1380 C CA . ASP A 1 177 ? -7.326 -10.397 9.847 1.00 98.56 177 ASP A CA 1
ATOM 1381 C C . ASP A 1 177 ? -6.871 -8.935 9.739 1.00 98.56 177 ASP A C 1
ATOM 1383 O O . ASP A 1 177 ? -6.576 -8.447 8.642 1.00 98.56 177 ASP A O 1
ATOM 1387 N N . MET A 1 178 ? -6.838 -8.258 10.889 1.00 98.38 178 MET A N 1
ATOM 1388 C CA . MET A 1 178 ? -6.360 -6.885 11.090 1.00 98.38 178 MET A CA 1
ATOM 1389 C C . MET A 1 178 ? -5.211 -6.827 12.111 1.00 98.38 178 MET A C 1
ATOM 1391 O O . MET A 1 178 ? -4.920 -5.764 12.667 1.00 98.38 178 MET A O 1
ATOM 1395 N N . ASN A 1 179 ? -4.563 -7.960 12.396 1.00 98.44 179 ASN A N 1
ATOM 1396 C CA . ASN A 1 179 ? -3.516 -8.022 13.407 1.00 98.44 179 ASN A CA 1
ATOM 1397 C C . ASN A 1 179 ? -2.352 -7.085 13.046 1.00 98.44 179 ASN A C 1
ATOM 1399 O O . ASN A 1 179 ? -1.861 -7.061 11.915 1.00 98.44 179 ASN A O 1
ATOM 1403 N N . GLY A 1 180 ? -1.988 -6.235 14.006 1.00 98.62 180 GLY A N 1
ATOM 1404 C CA . GLY A 1 180 ? -0.931 -5.238 13.906 1.00 98.62 180 GLY A CA 1
ATOM 1405 C C . GLY A 1 180 ? -1.132 -4.189 12.813 1.00 98.62 180 GLY A C 1
ATOM 1406 O O . GLY A 1 180 ? -0.149 -3.551 12.443 1.00 98.62 180 GLY A O 1
ATOM 1407 N N . MET A 1 181 ? -2.344 -4.019 12.261 1.00 98.75 181 MET A N 1
ATOM 1408 C CA . MET A 1 181 ? -2.584 -3.176 11.079 1.00 98.75 181 MET A CA 1
ATOM 1409 C C . MET A 1 181 ? -1.998 -1.765 11.220 1.00 98.75 181 MET A C 1
ATOM 1411 O O . MET A 1 181 ? -1.389 -1.292 10.266 1.00 98.75 181 MET A O 1
ATOM 1415 N N . PHE A 1 182 ? -2.117 -1.144 12.396 1.00 98.81 182 PHE A N 1
ATOM 1416 C CA . PHE A 1 182 ? -1.574 0.178 12.731 1.00 98.81 182 PHE A CA 1
ATOM 1417 C C . PHE A 1 182 ? -0.592 0.133 13.911 1.00 98.81 182 PHE A C 1
ATOM 1419 O O . PHE A 1 182 ? -0.361 1.150 14.568 1.00 98.81 182 PHE A O 1
ATOM 1426 N N . GLU A 1 183 ? 0.007 -1.026 14.211 1.00 98.88 183 GLU A N 1
ATOM 1427 C CA . GLU A 1 183 ? 1.007 -1.107 15.279 1.00 98.88 183 GLU A CA 1
ATOM 1428 C C . GLU A 1 183 ? 2.152 -0.125 14.972 1.00 98.88 183 GLU A C 1
ATOM 1430 O O . GLU A 1 183 ? 2.762 -0.185 13.910 1.00 98.88 183 GLU A O 1
ATOM 1435 N N . LYS A 1 184 ? 2.466 0.787 15.895 1.00 98.81 184 LYS A N 1
ATOM 1436 C CA . LYS A 1 184 ? 3.503 1.828 15.768 1.00 98.81 184 LYS A CA 1
ATOM 1437 C C . LYS A 1 184 ? 3.292 2.808 14.604 1.00 98.81 184 LYS A C 1
ATOM 1439 O O . LYS A 1 184 ? 4.231 3.518 14.241 1.00 98.81 184 LYS A O 1
ATOM 1444 N N . ALA A 1 185 ? 2.083 2.906 14.052 1.00 98.75 185 ALA A N 1
ATOM 1445 C CA . ALA A 1 185 ? 1.686 4.016 13.188 1.00 98.75 185 ALA A CA 1
ATOM 1446 C C . ALA A 1 185 ? 1.431 5.258 14.062 1.00 98.75 185 ALA A C 1
ATOM 1448 O O . ALA A 1 185 ? 0.301 5.575 14.421 1.00 98.75 185 ALA A O 1
ATOM 1449 N N . SER A 1 186 ? 2.507 5.908 14.514 1.00 98.56 186 SER A N 1
ATOM 1450 C CA . SER A 1 186 ? 2.456 6.892 15.603 1.00 98.56 186 SER A CA 1
ATOM 1451 C C . SER A 1 186 ? 1.554 8.095 15.336 1.00 98.56 186 SER A C 1
ATOM 1453 O O . SER A 1 186 ? 0.966 8.602 16.289 1.00 98.56 186 SER A O 1
ATOM 1455 N N . SER A 1 187 ? 1.442 8.538 14.080 1.00 98.69 187 SER A N 1
ATOM 1456 C CA . SER A 1 187 ? 0.603 9.680 13.695 1.00 98.69 187 SER A CA 1
ATOM 1457 C C . SER A 1 187 ? -0.865 9.325 13.456 1.00 98.69 187 SER A C 1
ATOM 1459 O O . SER A 1 187 ? -1.689 10.231 13.389 1.00 98.69 187 SER A O 1
ATOM 1461 N N . PHE A 1 188 ? -1.204 8.039 13.345 1.00 98.62 188 PHE A N 1
ATOM 1462 C CA . PHE A 1 188 ? -2.530 7.604 12.923 1.00 98.62 188 PHE A CA 1
ATOM 1463 C C . PHE A 1 188 ? -3.608 7.947 13.960 1.00 98.62 188 PHE A C 1
ATOM 1465 O O . PHE A 1 188 ? -3.525 7.522 15.114 1.00 98.62 188 PHE A O 1
ATOM 1472 N N . ASN A 1 189 ? -4.650 8.675 13.548 1.00 97.94 189 ASN A N 1
ATOM 1473 C CA . ASN A 1 189 ? -5.770 9.058 14.406 1.00 97.94 189 ASN A CA 1
ATOM 1474 C C . ASN A 1 189 ? -7.091 9.276 13.632 1.00 97.94 189 ASN A C 1
ATOM 1476 O O . ASN A 1 189 ? -7.901 10.131 13.990 1.00 97.94 189 ASN A O 1
ATOM 1480 N N . GLN A 1 190 ? -7.337 8.508 12.570 1.00 96.81 190 GLN A N 1
ATOM 1481 C CA . GLN A 1 190 ? -8.514 8.702 11.718 1.00 96.81 190 GLN A CA 1
ATOM 1482 C C . GLN A 1 190 ? -9.822 8.184 12.333 1.00 96.81 190 GLN A C 1
ATOM 1484 O O . GLN A 1 190 ? -9.954 6.997 12.624 1.00 96.81 190 GLN A O 1
ATOM 1489 N N . GLU A 1 191 ? -10.854 9.036 12.390 1.00 94.75 191 GLU A N 1
ATOM 1490 C CA . GLU A 1 191 ? -12.227 8.657 12.787 1.00 94.75 191 GLU A CA 1
ATOM 1491 C C . GLU A 1 191 ? -12.924 7.731 11.769 1.00 94.75 191 GLU A C 1
ATOM 1493 O O . GLU A 1 191 ? -13.948 7.113 12.057 1.00 94.75 191 GLU A O 1
ATOM 1498 N N . GLY A 1 192 ? -12.374 7.605 10.556 1.00 92.38 192 GLY A N 1
ATOM 1499 C CA . GLY A 1 192 ? -12.932 6.766 9.495 1.00 92.38 192 GLY A CA 1
ATOM 1500 C C . GLY A 1 192 ? -13.117 5.300 9.896 1.00 92.38 192 GLY A C 1
ATOM 1501 O O . GLY A 1 192 ? -14.064 4.662 9.433 1.00 92.38 192 GLY A O 1
ATOM 1502 N N . VAL A 1 193 ? -12.283 4.799 10.814 1.00 95.88 193 VAL A N 1
ATOM 1503 C CA . VAL A 1 193 ? -12.352 3.426 11.340 1.00 95.88 193 VAL A CA 1
ATOM 1504 C C . VAL A 1 193 ? -13.686 3.117 12.033 1.00 95.88 193 VAL A C 1
ATOM 1506 O O . VAL A 1 193 ? -14.110 1.967 12.087 1.00 95.88 193 VAL A O 1
ATOM 1509 N N . LEU A 1 194 ? -14.416 4.134 12.502 1.00 93.25 194 LEU A N 1
ATOM 1510 C CA . LEU A 1 194 ? -15.721 3.966 13.153 1.00 93.25 194 LEU A CA 1
ATOM 1511 C C . LEU A 1 194 ? -16.800 3.417 12.216 1.00 93.25 194 LEU A C 1
ATOM 1513 O O . LEU A 1 194 ? -17.774 2.819 12.673 1.00 93.25 194 LEU A O 1
ATOM 1517 N N . LYS A 1 195 ? -16.632 3.618 10.905 1.00 94.19 195 LYS A N 1
ATOM 1518 C CA . LYS A 1 195 ? -17.569 3.163 9.868 1.00 94.19 195 LYS A CA 1
ATOM 1519 C C . LYS A 1 195 ? -17.317 1.720 9.435 1.00 94.19 195 LYS A C 1
ATOM 1521 O O . LYS A 1 195 ? -18.134 1.156 8.711 1.00 94.19 195 LYS A O 1
ATOM 1526 N N . TRP A 1 196 ? -16.196 1.135 9.847 1.00 97.25 196 TRP A N 1
ATOM 1527 C CA . TRP A 1 196 ? -15.787 -0.194 9.421 1.00 97.25 196 TRP A CA 1
ATOM 1528 C C . TRP A 1 196 ? -16.685 -1.281 10.003 1.00 97.25 196 TRP A C 1
ATOM 1530 O O . TRP A 1 196 ? -17.077 -1.258 11.172 1.00 97.25 196 TRP A O 1
ATOM 1540 N N . ASP A 1 197 ? -16.993 -2.271 9.171 1.00 97.19 197 ASP A N 1
ATOM 1541 C CA . ASP A 1 197 ? -17.635 -3.494 9.620 1.00 97.19 197 ASP A CA 1
ATOM 1542 C C . ASP A 1 197 ? -16.570 -4.507 10.031 1.00 97.19 197 ASP A C 1
ATOM 1544 O O . ASP A 1 197 ? -15.869 -5.057 9.185 1.00 97.19 197 ASP A O 1
ATOM 1548 N N . ILE A 1 198 ? -16.455 -4.749 11.334 1.00 96.38 198 ILE A N 1
ATOM 1549 C CA . ILE A 1 198 ? -15.491 -5.699 11.900 1.00 96.38 198 ILE A CA 1
ATOM 1550 C C . ILE A 1 198 ? -16.106 -7.078 12.190 1.00 96.38 198 ILE A C 1
ATOM 1552 O O . ILE A 1 198 ? -15.471 -7.907 12.830 1.00 96.38 198 ILE A O 1
ATOM 1556 N N . SER A 1 199 ? -17.346 -7.338 11.759 1.00 96.75 199 SER A N 1
ATOM 1557 C CA . SER A 1 199 ? -18.076 -8.566 12.123 1.00 96.75 199 SER A CA 1
ATOM 1558 C C . SER A 1 199 ? -17.439 -9.864 11.611 1.00 96.75 199 SER A C 1
ATOM 1560 O O . SER A 1 199 ? -17.674 -10.921 12.196 1.00 96.75 199 SER A O 1
ATOM 1562 N N . ALA A 1 200 ? -16.632 -9.791 10.549 1.00 98.00 200 ALA A N 1
ATOM 1563 C CA . ALA A 1 200 ? -15.879 -10.921 10.009 1.00 98.00 200 ALA A CA 1
ATOM 1564 C C . ALA A 1 200 ? -14.467 -11.067 10.605 1.00 98.00 200 ALA A C 1
ATOM 1566 O O . ALA A 1 200 ? -13.814 -12.081 10.356 1.00 98.00 200 ALA A O 1
ATOM 1567 N N . VAL A 1 201 ? -13.985 -10.087 11.382 1.00 98.00 201 VAL A N 1
ATOM 1568 C CA . VAL A 1 201 ? -12.609 -10.076 11.894 1.00 98.00 201 VAL A CA 1
ATOM 1569 C C . VAL A 1 201 ? -12.438 -11.169 12.945 1.00 98.00 201 VAL A C 1
ATOM 1571 O O . VAL A 1 201 ? -13.207 -11.269 13.897 1.00 98.00 201 VAL A O 1
ATOM 1574 N N . ILE A 1 202 ? -11.405 -11.990 12.770 1.00 97.12 202 ILE A N 1
ATOM 1575 C CA . ILE A 1 202 ? -11.053 -13.113 13.642 1.00 97.12 202 ILE A CA 1
ATOM 1576 C C . ILE A 1 202 ? -9.833 -12.771 14.493 1.00 97.12 202 ILE A C 1
ATOM 1578 O O . ILE A 1 202 ? -9.799 -13.176 15.654 1.00 97.12 202 ILE A O 1
ATOM 1582 N N . ASP A 1 203 ? -8.854 -12.054 13.934 1.00 96.94 203 ASP A N 1
ATOM 1583 C CA . ASP A 1 203 ? -7.631 -11.620 14.619 1.00 96.94 203 ASP A CA 1
ATOM 1584 C C . ASP A 1 203 ? -7.468 -10.097 14.510 1.00 96.94 203 ASP A C 1
ATOM 1586 O O . ASP A 1 203 ? -7.510 -9.523 13.419 1.00 96.94 203 ASP A O 1
ATOM 1590 N N . MET A 1 204 ? -7.320 -9.448 15.664 1.00 96.25 204 MET A N 1
ATOM 1591 C CA . MET A 1 204 ? -7.160 -7.998 15.806 1.00 96.25 204 MET A CA 1
ATOM 1592 C C . MET A 1 204 ? -6.053 -7.667 16.818 1.00 96.25 204 MET A C 1
ATOM 1594 O O . MET A 1 204 ? -5.988 -6.562 17.355 1.00 96.25 204 MET A O 1
ATOM 1598 N N . LYS A 1 205 ? -5.183 -8.633 17.124 1.00 97.12 205 LYS A N 1
ATOM 1599 C CA . LYS A 1 205 ? -4.087 -8.448 18.070 1.00 97.12 205 LYS A CA 1
ATOM 1600 C C . LYS A 1 205 ? -3.200 -7.268 17.661 1.00 97.12 205 LYS A C 1
ATOM 1602 O O . LYS A 1 205 ? -2.964 -7.054 16.478 1.00 97.12 205 LYS A O 1
ATOM 1607 N N . ASP A 1 206 ? -2.710 -6.511 18.641 1.00 98.00 206 ASP A N 1
ATOM 1608 C CA . ASP A 1 206 ? -1.774 -5.393 18.464 1.00 98.00 206 ASP A CA 1
ATOM 1609 C C . ASP A 1 206 ? -2.270 -4.272 17.505 1.00 98.00 206 ASP A C 1
ATOM 1611 O O . ASP A 1 206 ? -1.480 -3.409 17.128 1.00 98.00 206 ASP A O 1
ATOM 1615 N N . MET A 1 207 ? -3.554 -4.239 17.097 1.00 97.75 207 MET A N 1
ATOM 1616 C CA . MET A 1 207 ? -4.029 -3.417 15.964 1.00 97.75 207 MET A CA 1
ATOM 1617 C C . MET A 1 207 ? -3.647 -1.931 16.048 1.00 97.75 207 MET A C 1
ATOM 1619 O O . MET A 1 207 ? -3.273 -1.374 15.021 1.00 97.75 207 MET A O 1
ATOM 1623 N N . PHE A 1 208 ? -3.697 -1.310 17.232 1.00 98.25 208 PHE A N 1
ATOM 1624 C CA . PHE A 1 208 ? -3.312 0.093 17.467 1.00 98.25 208 PHE A CA 1
ATOM 1625 C C . PHE A 1 208 ? -2.147 0.232 18.459 1.00 98.25 208 PHE A C 1
ATOM 1627 O O . PHE A 1 208 ? -1.918 1.302 19.027 1.00 98.25 208 PHE A O 1
ATOM 1634 N N . LYS A 1 209 ? -1.397 -0.845 18.700 1.00 98.38 209 LYS A N 1
ATOM 1635 C CA . LYS A 1 209 ? -0.332 -0.859 19.701 1.00 98.38 209 LYS A CA 1
ATOM 1636 C C . LYS A 1 209 ? 0.767 0.126 19.335 1.00 98.38 209 LYS A C 1
ATOM 1638 O O . LYS A 1 209 ? 1.346 0.030 18.262 1.00 98.38 209 LYS A O 1
ATOM 1643 N N . GLY A 1 210 ? 1.082 1.079 20.202 1.00 98.44 210 GLY A N 1
ATOM 1644 C CA . GLY A 1 210 ? 2.060 2.127 19.907 1.00 98.44 210 GLY A CA 1
ATOM 1645 C C . GLY A 1 210 ? 1.601 3.163 18.871 1.00 98.44 210 GLY A C 1
ATOM 1646 O O . GLY A 1 210 ? 2.422 3.978 18.444 1.00 98.44 210 GLY A O 1
ATOM 1647 N N . ALA A 1 211 ? 0.329 3.162 18.450 1.00 98.50 211 ALA A N 1
ATOM 1648 C CA . ALA A 1 211 ? -0.260 4.256 17.674 1.00 98.50 211 ALA A CA 1
ATOM 1649 C C . ALA A 1 211 ? -0.481 5.461 18.606 1.00 98.50 211 ALA A C 1
ATOM 1651 O O . ALA A 1 211 ? -1.560 5.671 19.163 1.00 98.50 211 ALA A O 1
ATOM 1652 N N . ALA A 1 212 ? 0.599 6.200 18.859 1.00 98.44 212 ALA A N 1
ATOM 1653 C CA . ALA A 1 212 ? 0.709 7.163 19.953 1.00 98.44 212 ALA A CA 1
ATOM 1654 C C . ALA A 1 212 ? -0.330 8.300 19.920 1.00 98.44 212 ALA A C 1
ATOM 1656 O O . ALA A 1 212 ? -0.686 8.815 20.978 1.00 98.44 212 ALA A O 1
ATOM 1657 N N . LEU A 1 213 ? -0.817 8.692 18.737 1.00 98.38 213 LEU A N 1
ATOM 1658 C CA . LEU A 1 213 ? -1.866 9.708 18.591 1.00 98.38 213 LEU A CA 1
ATOM 1659 C C . LEU A 1 213 ? -3.286 9.137 18.495 1.00 98.38 213 LEU A C 1
ATOM 1661 O O . LEU A 1 213 ? -4.240 9.911 18.554 1.00 98.38 213 LEU A O 1
ATOM 1665 N N . PHE A 1 214 ? -3.448 7.817 18.383 1.00 98.06 214 PHE A N 1
ATOM 1666 C CA . PHE A 1 214 ? -4.756 7.205 18.179 1.00 98.06 214 PHE A CA 1
ATOM 1667 C C . PHE A 1 214 ? -5.631 7.324 19.432 1.00 98.06 214 PHE A C 1
ATOM 1669 O O . PHE A 1 214 ? -5.344 6.702 20.453 1.00 98.06 214 PHE A O 1
ATOM 1676 N N . ASN A 1 215 ? -6.708 8.107 19.352 1.00 96.19 215 ASN A N 1
ATOM 1677 C CA . ASN A 1 215 ? -7.657 8.319 20.446 1.00 96.19 215 ASN A CA 1
ATOM 1678 C C . ASN A 1 215 ? -9.081 8.546 19.906 1.00 96.19 215 ASN A C 1
ATOM 1680 O O . ASN A 1 215 ? -9.643 9.635 20.037 1.00 96.19 215 ASN A O 1
ATOM 1684 N N . GLN A 1 216 ? -9.643 7.517 19.266 1.00 95.12 216 GLN A N 1
ATOM 1685 C CA . GLN A 1 216 ? -10.982 7.539 18.667 1.00 95.12 216 GLN A CA 1
ATOM 1686 C C . GLN A 1 216 ? -11.972 6.688 19.468 1.00 95.12 216 GLN A C 1
ATOM 1688 O O . GLN A 1 216 ? -11.627 5.603 19.926 1.00 95.12 216 GLN A O 1
ATOM 1693 N N . ASP A 1 217 ? -13.220 7.147 19.599 1.00 92.81 217 ASP A N 1
ATOM 1694 C CA . ASP A 1 217 ? -14.275 6.419 20.318 1.00 92.81 217 ASP A CA 1
ATOM 1695 C C . ASP A 1 217 ? -14.776 5.214 19.508 1.00 92.81 217 ASP A C 1
ATOM 1697 O O . ASP A 1 217 ? -15.668 5.334 18.671 1.00 92.81 217 ASP A O 1
ATOM 1701 N N . LEU A 1 218 ? -14.239 4.029 19.795 1.00 92.94 218 LEU A N 1
ATOM 1702 C CA . LEU A 1 218 ? -14.567 2.781 19.108 1.00 92.94 218 LEU A CA 1
ATOM 1703 C C . LEU A 1 218 ? -15.788 2.052 19.713 1.00 92.94 218 LEU A C 1
ATOM 1705 O O . LEU A 1 218 ? -15.971 0.857 19.471 1.00 92.94 218 LEU A O 1
ATOM 1709 N N . CYS A 1 219 ? -16.655 2.703 20.501 1.00 90.31 219 CYS A N 1
ATOM 1710 C CA . CYS A 1 219 ? -17.775 2.021 21.167 1.00 90.31 219 CYS A CA 1
ATOM 1711 C C . CYS A 1 219 ? -18.757 1.326 20.205 1.00 90.31 219 CYS A C 1
ATOM 1713 O O . CYS A 1 219 ? -19.403 0.348 20.595 1.00 90.31 219 CYS A O 1
ATOM 1715 N N . ALA A 1 220 ? -18.834 1.760 18.942 1.00 90.50 220 ALA A N 1
ATOM 1716 C CA . ALA A 1 220 ? -19.628 1.108 17.895 1.00 90.50 220 ALA A CA 1
ATOM 1717 C C . ALA A 1 220 ? -19.186 -0.341 17.597 1.00 90.50 220 ALA A C 1
ATOM 1719 O O . ALA A 1 220 ? -19.967 -1.139 17.077 1.00 90.50 220 ALA A O 1
ATOM 1720 N N . TRP A 1 221 ? -17.950 -0.707 17.941 1.00 92.25 221 TRP A N 1
ATOM 1721 C CA . TRP A 1 221 ? -17.390 -2.039 17.702 1.00 92.25 221 TRP A CA 1
ATOM 1722 C C . TRP A 1 221 ? -17.795 -3.072 18.753 1.00 92.25 221 TRP A C 1
ATOM 1724 O O . TRP A 1 221 ? -17.623 -4.269 18.530 1.00 92.25 221 TRP A O 1
ATOM 1734 N N . LYS A 1 222 ? -18.370 -2.635 19.878 1.00 89.94 222 LYS A N 1
ATOM 1735 C CA . LYS A 1 222 ? -18.645 -3.466 21.057 1.00 89.94 222 LYS A CA 1
ATOM 1736 C C . LYS A 1 222 ? -19.321 -4.801 20.755 1.00 89.94 222 LYS A C 1
ATOM 1738 O O . LYS A 1 222 ? -18.891 -5.828 21.270 1.00 89.94 222 LYS A O 1
ATOM 1743 N N . ASP A 1 223 ? -20.357 -4.791 19.924 1.00 88.69 223 ASP A N 1
ATOM 1744 C CA . ASP A 1 223 ? -21.162 -5.988 19.655 1.00 88.69 223 ASP A CA 1
ATOM 1745 C C . ASP A 1 223 ? -20.547 -6.902 18.577 1.00 88.69 223 ASP A C 1
ATOM 1747 O O . ASP A 1 223 ? -21.016 -8.021 18.379 1.00 88.69 223 ASP A O 1
ATOM 1751 N N . LYS A 1 224 ? -19.498 -6.440 17.885 1.00 91.69 224 LYS A N 1
ATOM 1752 C CA . LYS A 1 224 ? -18.830 -7.145 16.778 1.00 91.69 224 LYS A CA 1
ATOM 1753 C C . LYS A 1 224 ? -17.373 -7.518 17.085 1.00 91.69 224 LYS A C 1
ATOM 1755 O O . LYS A 1 224 ? -16.693 -8.074 16.233 1.00 91.69 224 LYS A O 1
ATOM 1760 N N . PHE A 1 225 ? -16.879 -7.182 18.272 1.00 91.62 225 PHE A N 1
ATOM 1761 C CA . PHE A 1 225 ? -15.461 -7.267 18.604 1.00 91.62 225 PHE A CA 1
ATOM 1762 C C . PHE A 1 225 ? -14.974 -8.715 18.822 1.00 91.62 225 PHE A C 1
ATOM 1764 O O . PHE A 1 225 ? -15.615 -9.467 19.567 1.00 91.62 225 PHE A O 1
ATOM 1771 N N . PRO A 1 226 ? -13.817 -9.120 18.258 1.00 92.38 226 PRO A N 1
ATOM 1772 C CA . PRO A 1 226 ? -13.287 -10.479 18.385 1.00 92.38 226 PRO A CA 1
ATOM 1773 C C . PRO A 1 226 ? -12.507 -10.686 19.693 1.00 92.38 226 PRO A C 1
ATOM 1775 O O . PRO A 1 226 ? -11.296 -10.896 19.703 1.00 92.38 226 PRO A O 1
ATOM 1778 N N . TYR A 1 227 ? -13.217 -10.670 20.824 1.00 89.31 227 TYR A N 1
ATOM 1779 C CA . TYR A 1 227 ? -12.647 -10.708 22.180 1.00 89.31 227 TYR A CA 1
ATOM 1780 C C . TYR A 1 227 ? -11.619 -11.822 22.468 1.00 89.31 227 TYR A C 1
ATOM 1782 O O . TYR A 1 227 ? -10.837 -11.685 23.403 1.00 89.31 227 TYR A O 1
ATOM 1790 N N . SER A 1 228 ? -11.621 -12.935 21.726 1.00 88.88 228 SER A N 1
ATOM 1791 C CA . SER A 1 228 ? -10.670 -14.038 21.931 1.00 88.88 228 SER A CA 1
ATOM 1792 C C . SER A 1 228 ? -9.269 -13.767 21.381 1.00 88.88 228 SER A C 1
ATOM 1794 O O . SER A 1 228 ? -8.315 -14.339 21.897 1.00 88.88 228 SER A O 1
ATOM 1796 N N . ASN A 1 229 ? -9.142 -12.923 20.351 1.00 88.44 229 ASN A N 1
ATOM 1797 C CA . ASN A 1 229 ? -7.882 -12.679 19.630 1.00 88.44 229 ASN A CA 1
ATOM 1798 C C . ASN A 1 229 ? -7.600 -11.176 19.450 1.00 88.44 229 ASN A C 1
ATOM 1800 O O . ASN A 1 229 ? -6.871 -10.765 18.554 1.00 88.44 229 ASN A O 1
ATOM 1804 N N . ALA A 1 230 ? -8.209 -10.351 20.295 1.00 90.62 230 ALA A N 1
ATOM 1805 C CA . ALA A 1 230 ? -8.035 -8.909 20.347 1.00 90.62 230 ALA A CA 1
ATOM 1806 C C . ALA A 1 230 ? -7.215 -8.543 21.591 1.00 90.62 230 ALA A C 1
ATOM 1808 O O . ALA A 1 230 ? -7.756 -8.033 22.571 1.00 90.62 230 ALA A O 1
ATOM 1809 N N . THR A 1 231 ? -5.927 -8.895 21.576 1.00 93.44 231 THR A N 1
ATOM 1810 C CA . THR A 1 231 ? -5.002 -8.662 22.697 1.00 93.44 231 THR A CA 1
ATOM 1811 C C . THR A 1 231 ? -4.039 -7.521 22.407 1.00 93.44 231 THR A C 1
ATOM 1813 O O . THR A 1 231 ? -3.590 -7.388 21.268 1.00 93.44 231 THR A O 1
ATOM 1816 N N . ASP A 1 232 ? -3.653 -6.780 23.442 1.00 95.06 232 ASP A N 1
ATOM 1817 C CA . ASP A 1 232 ? -2.687 -5.678 23.390 1.00 95.06 232 ASP A CA 1
ATOM 1818 C C . ASP A 1 232 ? -3.061 -4.584 22.369 1.00 95.06 232 ASP A C 1
ATOM 1820 O O . ASP A 1 232 ? -2.187 -3.894 21.845 1.00 95.06 232 ASP A O 1
ATOM 1824 N N . ILE A 1 233 ? -4.354 -4.404 22.069 1.00 95.31 233 ILE A N 1
ATOM 1825 C CA . ILE A 1 233 ? -4.797 -3.543 20.961 1.00 95.31 233 ILE A CA 1
ATOM 1826 C C . ILE A 1 233 ? -4.370 -2.094 21.171 1.00 95.31 233 ILE A C 1
ATOM 1828 O O . ILE A 1 233 ? -3.956 -1.440 20.220 1.00 95.31 233 ILE A O 1
ATOM 1832 N N . PHE A 1 234 ? -4.483 -1.596 22.401 1.00 95.75 234 PHE A N 1
ATOM 1833 C CA . PHE A 1 234 ? -4.291 -0.182 22.726 1.00 95.75 234 PHE A CA 1
ATOM 1834 C C . PHE A 1 234 ? -3.030 0.086 23.553 1.00 95.75 234 PHE A C 1
ATOM 1836 O O . PHE A 1 234 ? -2.826 1.223 23.986 1.00 95.75 234 PHE A O 1
ATOM 1843 N N . VAL A 1 235 ? -2.190 -0.924 23.795 1.00 96.25 235 VAL A N 1
ATOM 1844 C CA . VAL A 1 235 ? -0.947 -0.764 24.566 1.00 96.25 235 VAL A CA 1
ATOM 1845 C C . VAL A 1 235 ? -0.089 0.319 23.913 1.00 96.25 235 VAL A C 1
ATOM 1847 O O . VAL A 1 235 ? 0.137 0.278 22.708 1.00 96.25 235 VAL A O 1
ATOM 1850 N N . ASP A 1 236 ? 0.358 1.309 24.687 1.00 97.12 236 ASP A N 1
ATOM 1851 C CA . ASP A 1 236 ? 1.157 2.450 24.211 1.00 97.12 236 ASP A CA 1
ATOM 1852 C C . ASP A 1 236 ? 0.471 3.342 23.144 1.00 97.12 236 ASP A C 1
ATOM 1854 O O . ASP A 1 236 ? 1.137 4.129 22.469 1.00 97.12 236 ASP A O 1
ATOM 1858 N N . SER A 1 237 ? -0.853 3.244 22.972 1.00 97.38 237 SER A N 1
ATOM 1859 C CA . SER A 1 237 ? -1.630 4.126 22.078 1.00 97.38 237 SER A CA 1
ATOM 1860 C C . SER A 1 237 ? -2.044 5.448 22.745 1.00 97.38 237 SER A C 1
ATOM 1862 O O . SER A 1 237 ? -1.903 5.624 23.956 1.00 97.38 237 SER A O 1
ATOM 1864 N N . GLY A 1 238 ? -2.625 6.374 21.979 1.00 96.75 238 GLY A N 1
ATOM 1865 C CA . GLY A 1 238 ? -3.202 7.619 22.507 1.00 96.75 238 GLY A CA 1
ATOM 1866 C C . GLY A 1 238 ? -4.491 7.441 23.326 1.00 96.75 238 GLY A C 1
ATOM 1867 O O . GLY A 1 238 ? -4.987 8.408 23.907 1.00 96.75 238 GLY A O 1
ATOM 1868 N N . CYS A 1 239 ? -5.038 6.223 23.397 1.00 94.62 239 CYS A N 1
ATOM 1869 C CA . CYS A 1 239 ? -6.305 5.943 24.055 1.00 94.62 239 CYS A CA 1
ATOM 1870 C C . CYS A 1 239 ? -6.262 6.260 25.551 1.00 94.62 239 CYS A C 1
ATOM 1872 O O . CYS A 1 239 ? -5.370 5.820 26.277 1.00 94.62 239 CYS A O 1
ATOM 1874 N N . THR A 1 240 ? -7.311 6.922 26.046 1.00 87.06 240 THR A N 1
ATOM 1875 C CA . THR A 1 240 ? -7.473 7.212 27.488 1.00 87.06 240 THR A CA 1
ATOM 1876 C C . THR A 1 240 ? -7.425 5.938 28.347 1.00 87.06 240 THR A C 1
ATOM 1878 O O . THR A 1 240 ? -6.934 5.954 29.476 1.00 87.06 240 THR A O 1
ATOM 1881 N N . PHE A 1 241 ? -7.910 4.818 27.805 1.00 87.81 241 PHE A N 1
ATOM 1882 C CA . PHE A 1 241 ? -7.844 3.501 28.429 1.00 87.81 241 PHE A CA 1
ATOM 1883 C C . PHE A 1 241 ? -7.189 2.517 27.468 1.00 87.81 241 PHE A C 1
ATOM 1885 O O . PHE A 1 241 ? -7.777 2.139 26.460 1.00 87.81 241 PHE A O 1
ATOM 1892 N N . GLN A 1 242 ? -5.975 2.097 27.810 1.00 88.50 242 GLN A N 1
ATOM 1893 C CA . GLN A 1 242 ? -5.136 1.257 26.952 1.00 88.50 242 GLN A CA 1
ATOM 1894 C C . GLN A 1 242 ? -5.304 -0.255 27.188 1.00 88.50 242 GLN A C 1
ATOM 1896 O O . GLN A 1 242 ? -4.617 -1.062 26.571 1.00 88.50 242 GLN A O 1
ATOM 1901 N N . GLY A 1 243 ? -6.183 -0.659 28.109 1.00 86.81 243 GLY A N 1
ATOM 1902 C CA . GLY A 1 243 ? -6.464 -2.073 28.359 1.00 86.81 243 GLY A CA 1
ATOM 1903 C C . GLY A 1 243 ? -7.473 -2.639 27.364 1.00 86.81 243 GLY A C 1
ATOM 1904 O O . GLY A 1 243 ? -8.402 -1.938 26.964 1.00 86.81 243 GLY A O 1
ATOM 1905 N N . ASP A 1 244 ? -7.343 -3.923 27.030 1.00 87.12 244 ASP A N 1
ATOM 1906 C CA . ASP A 1 244 ? -8.271 -4.572 26.103 1.00 87.12 244 ASP A CA 1
ATOM 1907 C C . ASP A 1 244 ? -9.719 -4.585 26.640 1.00 87.12 244 ASP A C 1
ATOM 1909 O O . ASP A 1 244 ? -9.956 -4.834 27.841 1.00 87.12 244 ASP A O 1
ATOM 1913 N N . PRO A 1 245 ? -10.720 -4.362 25.765 1.00 87.06 245 PRO A N 1
ATOM 1914 C CA . PRO A 1 245 ? -12.117 -4.541 26.114 1.00 87.06 245 PRO A CA 1
ATOM 1915 C C . PRO A 1 245 ? -12.400 -5.984 26.546 1.00 87.06 245 PRO A C 1
ATOM 1917 O O . PRO A 1 245 ? -11.978 -6.941 25.906 1.00 87.06 245 PRO A O 1
ATOM 1920 N N . GLN A 1 246 ? -13.171 -6.158 27.622 1.00 81.88 246 GLN A N 1
ATOM 1921 C CA . GLN A 1 246 ? -13.575 -7.480 28.115 1.00 81.88 246 GLN A CA 1
ATOM 1922 C C . GLN A 1 246 ? -15.069 -7.721 27.893 1.00 81.88 246 GLN A C 1
ATOM 1924 O O . GLN A 1 246 ? -15.890 -6.823 28.123 1.00 81.88 246 GLN A O 1
ATOM 1929 N N . ILE A 1 247 ? -15.416 -8.955 27.505 1.00 77.88 247 ILE A N 1
ATOM 1930 C CA . ILE A 1 247 ? -16.804 -9.406 27.318 1.00 77.88 247 ILE A CA 1
ATOM 1931 C C . ILE A 1 247 ? -17.620 -9.102 28.577 1.00 77.88 247 ILE A C 1
ATOM 1933 O O . ILE A 1 247 ? -17.210 -9.417 29.693 1.00 77.88 247 ILE A O 1
ATOM 1937 N N . GLY A 1 248 ? -18.794 -8.490 28.399 1.00 68.31 248 GLY A N 1
ATOM 1938 C CA . GLY A 1 248 ? -19.760 -8.263 29.479 1.00 68.31 248 GLY A CA 1
ATOM 1939 C C . GLY A 1 248 ? -19.370 -7.193 30.505 1.00 68.31 248 GLY A C 1
ATOM 1940 O O . GLY A 1 248 ? -20.196 -6.852 31.345 1.00 68.31 248 GLY A O 1
ATOM 1941 N N . GLN A 1 249 ? -18.163 -6.618 30.427 1.00 67.88 249 GLN A N 1
ATOM 1942 C CA . GLN A 1 249 ? -17.707 -5.589 31.370 1.00 67.88 249 GLN A CA 1
ATOM 1943 C C . GLN A 1 249 ? -17.932 -4.154 30.882 1.00 67.88 249 GLN A C 1
ATOM 1945 O O . GLN A 1 249 ? -17.630 -3.217 31.614 1.00 67.88 249 GLN A O 1
ATOM 1950 N N . GLY A 1 250 ? -18.435 -3.958 29.655 1.00 61.78 250 GLY A N 1
ATOM 1951 C CA . GLY A 1 250 ? -18.680 -2.618 29.102 1.00 61.78 250 GLY A CA 1
ATOM 1952 C C . GLY A 1 250 ? -17.435 -1.726 29.093 1.00 61.78 250 GLY A C 1
ATOM 1953 O O . GLY A 1 250 ? -17.571 -0.505 29.124 1.00 61.78 250 GLY A O 1
ATOM 1954 N N . ARG A 1 251 ? -16.244 -2.347 29.101 1.00 68.75 251 ARG A N 1
ATOM 1955 C CA . ARG A 1 251 ? -14.957 -1.657 29.138 1.00 68.75 251 ARG A CA 1
ATOM 1956 C C . ARG A 1 251 ? -14.823 -0.713 27.946 1.00 68.75 251 ARG A C 1
ATOM 1958 O O . ARG A 1 251 ? -15.385 -1.003 26.888 1.00 68.75 251 ARG A O 1
ATOM 1965 N N . PRO A 1 252 ? -14.102 0.398 28.125 1.00 75.12 252 PRO A N 1
ATOM 1966 C CA . PRO A 1 252 ? -13.973 1.408 27.095 1.00 75.12 252 PRO A CA 1
ATOM 1967 C C . PRO A 1 252 ? -13.258 0.871 25.856 1.00 75.12 252 PRO A C 1
ATOM 1969 O O . PRO A 1 252 ? -12.204 0.251 25.947 1.00 75.12 252 PRO A O 1
ATOM 1972 N N . PHE A 1 253 ? -13.837 1.157 24.698 1.00 89.94 253 PHE A N 1
ATOM 1973 C CA . PHE A 1 253 ? -13.255 0.921 23.385 1.00 89.94 253 PHE A CA 1
ATOM 1974 C C . PHE A 1 253 ? -12.529 2.204 22.965 1.00 89.94 253 PHE A C 1
ATOM 1976 O O . PHE A 1 253 ? -13.071 2.989 22.198 1.00 89.94 253 PHE A O 1
ATOM 1983 N N . CYS A 1 254 ? -11.362 2.479 23.565 1.00 90.88 254 CYS A N 1
ATOM 1984 C CA . CYS A 1 254 ? -10.644 3.753 23.389 1.00 90.88 254 CYS A CA 1
ATOM 1985 C C . CYS A 1 254 ? -11.512 5.010 23.688 1.00 90.88 254 CYS A C 1
ATOM 1987 O O . CYS A 1 254 ? -11.338 6.075 23.111 1.00 90.88 254 CYS A O 1
ATOM 1989 N N . ALA A 1 255 ? -12.461 4.896 24.623 1.00 85.62 255 ALA A N 1
ATOM 1990 C CA . ALA A 1 255 ? -13.430 5.941 24.982 1.00 85.62 255 ALA A CA 1
ATOM 1991 C C . ALA A 1 255 ? -13.522 6.117 26.506 1.00 85.62 255 ALA A C 1
ATOM 1993 O O . ALA A 1 255 ? -12.939 5.341 27.251 1.00 85.62 255 ALA A O 1
ATOM 1994 N N . SER A 1 256 ? -14.273 7.096 27.017 1.00 79.31 256 SER A N 1
ATOM 1995 C CA . SER A 1 256 ? -14.499 7.221 28.470 1.00 79.31 256 SER A CA 1
ATOM 1996 C C . SER A 1 256 ? -15.555 6.247 29.007 1.00 79.31 256 SER A C 1
ATOM 1998 O O . SER A 1 256 ? -15.415 5.728 30.115 1.00 79.31 256 SER A O 1
ATOM 2000 N N . SER A 1 257 ? -16.594 5.961 28.219 1.00 78.94 257 SER A N 1
ATOM 2001 C CA . SER A 1 257 ? -17.640 4.985 28.539 1.00 78.94 257 SER A CA 1
ATOM 2002 C C . SER A 1 257 ? -18.442 4.597 27.296 1.00 78.94 257 SER A C 1
ATOM 2004 O O . SER A 1 257 ? -18.862 5.478 26.558 1.00 78.94 257 SER A O 1
ATOM 2006 N N . CYS A 1 258 ? -18.759 3.308 27.131 1.00 78.50 258 CYS A N 1
ATOM 2007 C CA . CYS A 1 258 ? -19.658 2.815 26.073 1.00 78.50 258 CYS A CA 1
ATOM 2008 C C . CYS A 1 258 ? -21.093 2.579 26.579 1.00 78.50 258 CYS A C 1
ATOM 2010 O O . CYS A 1 258 ? -21.706 1.540 26.290 1.00 78.50 258 CYS A O 1
ATOM 2012 N N . THR A 1 259 ? -21.598 3.478 27.431 1.00 68.44 259 THR A N 1
ATOM 2013 C CA . THR A 1 259 ? -22.974 3.414 27.946 1.00 68.44 259 THR A CA 1
ATOM 2014 C C . THR A 1 259 ? -23.972 3.683 26.824 1.00 68.44 259 THR A C 1
ATOM 2016 O O . THR A 1 259 ? -23.760 4.591 26.028 1.00 68.44 259 THR A O 1
ATOM 2019 N N . LYS A 1 260 ? -25.016 2.846 26.768 1.00 54.91 260 LYS A N 1
ATOM 2020 C CA . LYS A 1 260 ? -26.110 2.908 25.788 1.00 54.91 260 LYS A CA 1
ATOM 2021 C C . LYS A 1 260 ? -26.812 4.260 25.762 1.00 54.91 260 LYS A C 1
ATOM 2023 O O . LYS A 1 260 ? -26.968 4.834 26.863 1.00 54.91 260 LYS A O 1
#

Radius of gyration: 19.6 Å; Cα contacts (8 Å, |Δi|>4): 857; chains: 1; bounding box: 53×26×58 Å

Organism: NCBI:txid267567

Solvent-accessible surface area (backbone atoms only — not comparable to full-atom values): 11263 Å² total; per-residue (Å²): 82,57,43,73,36,48,61,34,38,83,44,62,72,92,62,49,83,53,87,34,61,85,34,39,40,36,30,26,21,29,20,36,9,31,53,26,52,57,60,43,55,70,43,42,33,64,48,20,36,29,36,31,23,21,31,16,41,9,31,51,25,60,40,48,53,52,69,36,44,31,61,50,22,33,32,39,29,26,23,30,20,41,8,35,49,25,48,56,70,56,45,50,68,38,39,34,62,50,21,38,32,38,34,24,21,32,18,38,10,30,45,28,53,39,38,55,43,66,34,40,33,57,51,23,34,39,38,32,26,21,30,20,38,9,37,48,25,48,55,68,51,44,47,66,32,37,33,63,49,23,36,30,35,35,24,20,30,18,38,10,32,46,28,56,38,40,52,48,58,41,40,32,62,51,21,31,30,36,30,24,22,30,20,36,8,31,50,26,56,64,69,31,66,67,69,44,43,48,71,47,31,57,34,35,28,27,24,34,19,36,6,45,51,26,57,54,70,39,49,85,43,68,91,40,58,41,68,91,35,36,46,55,25,30,38,69,24,38,23,89,41,38,62,60,56,47,89,95,64,64,46,30,37,31,34,94,64,55,75,131

Secondary structure (DSSP, 8-state):
-TTTTTT-TT-----TT---TT--B-TTTTTT-TT-----TT---TT--B-TTTTTT-TT-----TT---TT--B-TTTTTT-TT---SB-TT---TT--B-TTTTTT-TT---B-TT---TT--B-TTTTTT-TT---SB-TT---TT--B-TTTTTT-TT---B-TT---TT--B-TTTTTT-TT---GGGGG---TT--B-TTTTTT-TT-----GGGTTT--TTS--STTTTSS-S--SPP-TTTT--SSSS----

Nearest PDB structures (foldseek):
  5zln-assembly1_B  TM=2.700E-01  e=4.389E-02  Mus musculus
  5zln-assembly1_A  TM=2.376E-01  e=9.473E-02  Mus musculus
  3wpc-assembly1_A  TM=3.020E-01  e=3.173E-01  Equus caballus
  5y3m-assembly1_A  TM=2.135E-01  e=1.470E-01  Bos taurus
  3wpf-assembly1_A  TM=2.379E-01  e=4.412E-01  Mus musculus

InterPro domains:
  IPR005046 Protein of unknown function DUF285 [PF03382] (1-88)
  IPR005046 Protein of unknown function DUF285 [PF03382] (139-224)
  IPR011889 Bacterial surface protein 26-residue repeat [TIGR02167] (4-28)
  IPR011889 Bacterial surface protein 26-residue repeat [TIGR02167] (29-52)
  IPR011889 Bacterial surface protein 26-residue repeat [TIGR02167] (65-78)
  IPR011889 Bacterial surface protein 26-residue repeat [TIGR02167] (79-103)
  IPR011889 Bacterial surface protein 26-residue repeat [TIGR02167] (105-129)
  IPR011889 Bacterial surface protein 26-residue repeat [TIGR02167] (141-154)
  IPR011889 Bacterial surface protein 26-residue repeat [TIGR02167] (156-180)

pLDDT: mean 95.96, std 6.26, range [54.91, 98.88]

Mean predicted aligned error: 3.39 Å